Protein AF-M2ZZT0-F1 (afdb_monomer)

InterPro domains:
  IPR005754 Sortase family [PF04203] (26-138)
  IPR023365 Sortase domain superfamily [G3DSA:2.40.260.10] (10-151)
  IPR023365 Sortase domain superfamily [SSF63817] (28-139)
  IPR042001 Sortase F [cd05829] (1-136)

Organism: Streptomyces mobaraensis (strain ATCC 29032 / DSM 40847 / JCM 4168 / NBRC 13819 / NCIMB 11159 / IPCR 16-22) (NCBI:txid1223523)

Secondary structure (DSSP, 8-state):
------EEEE-B-TTSPBPPPPTT-TT-EEEETTSPPTTSSEEEEEE--SB-SSSB-TTTTGGG--TT-EEEEE-TTS-EEEEEEEEEEEEEGGG--HHHHHS-SSTTSEEEEEEEEEEEEETTTTEEEEEEEEEEEEEEEES---PPPP---PPPPPPPPPPPPPP----------

pLDDT: mean 82.28, std 17.85, range [35.78, 97.69]

Structure (mmCIF, N/CA/C/O backbone):
data_AF-M2ZZT0-F1
#
_entry.id   AF-M2ZZT0-F1
#
loop_
_atom_site.group_PDB
_atom_site.id
_atom_site.type_symbol
_atom_site.label_atom_id
_atom_site.label_alt_id
_atom_site.label_comp_id
_atom_site.label_asym_id
_atom_site.label_entity_id
_atom_site.label_seq_id
_atom_site.pdbx_PDB_ins_code
_atom_site.Cartn_x
_atom_site.Cartn_y
_atom_site.Cartn_z
_atom_site.occupancy
_atom_site.B_iso_or_equiv
_atom_site.auth_seq_id
_atom_site.auth_comp_id
_atom_site.auth_asym_id
_atom_site.auth_atom_id
_atom_site.pdbx_PDB_model_num
ATOM 1 N N . MET A 1 1 ? 6.268 11.792 3.681 1.00 57.94 1 MET A N 1
ATOM 2 C CA . MET A 1 1 ? 5.771 11.537 2.314 1.00 57.94 1 MET A CA 1
ATOM 3 C C . MET A 1 1 ? 4.336 12.054 2.244 1.00 57.94 1 MET A C 1
ATOM 5 O O . MET A 1 1 ? 3.570 11.738 3.143 1.00 57.94 1 MET A O 1
ATOM 9 N N . GLY A 1 2 ? 4.012 12.932 1.290 1.00 65.06 2 GLY A N 1
ATOM 10 C CA . GLY A 1 2 ? 2.727 13.653 1.197 1.00 65.06 2 GLY A CA 1
ATOM 11 C C . GLY A 1 2 ? 1.881 13.216 -0.001 1.00 65.06 2 GLY A C 1
ATOM 12 O O . GLY A 1 2 ? 1.385 14.061 -0.741 1.00 65.06 2 GLY A O 1
ATOM 13 N N . LEU A 1 3 ? 1.786 11.905 -0.224 1.00 78.69 3 LEU A N 1
ATOM 14 C CA . LEU A 1 3 ? 1.108 11.292 -1.366 1.00 78.69 3 LEU A CA 1
ATOM 15 C C . LEU A 1 3 ? -0.419 11.349 -1.205 1.00 78.69 3 LEU A C 1
ATOM 17 O O . LEU A 1 3 ? -0.947 11.029 -0.140 1.00 78.69 3 LEU A O 1
ATOM 21 N N . ARG A 1 4 ? -1.132 11.708 -2.277 1.00 86.25 4 ARG A N 1
ATOM 22 C CA . ARG A 1 4 ? -2.588 11.542 -2.399 1.00 86.25 4 ARG A CA 1
ATOM 23 C C . ARG A 1 4 ? -2.902 10.938 -3.755 1.00 86.25 4 ARG A C 1
ATOM 25 O O . ARG A 1 4 ? -2.400 11.424 -4.763 1.00 86.25 4 ARG A O 1
ATOM 32 N N . ALA A 1 5 ? -3.748 9.919 -3.758 1.00 91.00 5 ALA A N 1
ATOM 33 C CA . ALA A 1 5 ? -4.119 9.191 -4.957 1.00 91.00 5 ALA A CA 1
ATOM 34 C C . ALA A 1 5 ? -5.588 8.759 -4.886 1.00 91.00 5 ALA A C 1
ATOM 36 O O . ALA A 1 5 ? -6.050 8.390 -3.800 1.00 91.00 5 ALA A O 1
ATOM 37 N N . PRO A 1 6 ? -6.328 8.793 -6.007 1.00 94.25 6 PRO A N 1
ATOM 38 C CA . PRO A 1 6 ? -7.604 8.102 -6.099 1.00 94.25 6 PRO A CA 1
ATOM 39 C C . PRO A 1 6 ? -7.404 6.586 -5.969 1.00 94.25 6 PRO A C 1
ATOM 41 O O . PRO A 1 6 ? -6.354 6.049 -6.333 1.00 94.25 6 PRO A O 1
ATOM 44 N N . ILE A 1 7 ? -8.434 5.911 -5.453 1.00 95.38 7 ILE A N 1
ATOM 45 C CA . ILE A 1 7 ? -8.472 4.454 -5.299 1.00 95.38 7 ILE A CA 1
ATOM 46 C C . ILE A 1 7 ? -9.567 3.889 -6.205 1.00 95.38 7 ILE A C 1
ATOM 48 O O . ILE A 1 7 ? -10.730 4.284 -6.100 1.00 95.38 7 ILE A O 1
ATOM 52 N N . GLU A 1 8 ? -9.195 2.942 -7.060 1.00 95.69 8 GLU A N 1
ATOM 53 C CA . GLU A 1 8 ? -10.097 2.181 -7.930 1.00 95.69 8 GLU A CA 1
ATOM 54 C C . GLU A 1 8 ? -10.262 0.752 -7.390 1.00 95.69 8 GLU A C 1
ATOM 56 O O . GLU A 1 8 ? -9.338 0.194 -6.812 1.00 95.69 8 GLU A O 1
ATOM 61 N N . GLY A 1 9 ? -11.447 0.151 -7.526 1.00 95.88 9 GLY A N 1
ATOM 62 C CA . GLY A 1 9 ? -11.689 -1.226 -7.077 1.00 95.88 9 GLY A CA 1
ATOM 63 C C . GLY A 1 9 ? -11.453 -2.220 -8.209 1.00 95.88 9 GLY A C 1
ATOM 64 O O . GLY A 1 9 ? -12.205 -2.202 -9.182 1.00 95.88 9 GLY A O 1
ATOM 65 N N . HIS A 1 10 ? -10.447 -3.080 -8.079 1.00 96.44 10 HIS A N 1
ATOM 66 C CA . HIS A 1 10 ? -10.017 -4.037 -9.104 1.00 96.44 10 HIS A CA 1
ATOM 67 C C . HIS A 1 10 ? -10.131 -5.487 -8.611 1.00 96.44 10 HIS A C 1
ATOM 69 O O . HIS A 1 10 ? -10.215 -5.738 -7.405 1.00 96.44 10 HIS A O 1
ATOM 75 N N . GLY A 1 11 ? -10.185 -6.425 -9.560 1.00 93.88 11 GLY A N 1
ATOM 76 C CA . GLY A 1 11 ? -10.145 -7.865 -9.295 1.00 93.88 11 GLY A CA 1
ATOM 77 C C . GLY A 1 11 ? -8.718 -8.417 -9.321 1.00 93.88 11 GLY A C 1
ATOM 78 O O . GLY A 1 11 ? -7.747 -7.660 -9.252 1.00 93.88 11 GLY A O 1
ATOM 79 N N . LEU A 1 12 ? -8.611 -9.740 -9.425 1.00 89.19 12 LEU A N 1
ATOM 80 C CA . LEU A 1 12 ? -7.336 -10.421 -9.632 1.00 89.19 12 LEU A CA 1
ATOM 81 C C . LEU A 1 12 ? -7.077 -10.680 -11.121 1.00 89.19 12 LEU A C 1
ATOM 83 O O . LEU A 1 12 ? -8.009 -10.924 -11.890 1.00 89.19 12 LEU A O 1
ATOM 87 N N . ASP A 1 13 ? -5.804 -10.663 -11.497 1.00 84.25 13 ASP A N 1
ATOM 88 C CA . ASP A 1 13 ? -5.305 -11.165 -12.770 1.00 84.25 13 ASP A CA 1
ATOM 89 C C . ASP A 1 13 ? -5.272 -12.716 -12.786 1.00 84.25 13 ASP A C 1
ATOM 91 O O . ASP A 1 13 ? -5.500 -13.366 -11.757 1.00 84.25 13 ASP A O 1
ATOM 95 N N . PRO A 1 14 ? -4.998 -13.357 -13.939 1.00 81.00 14 PRO A N 1
ATOM 96 C CA . PRO A 1 14 ? -4.923 -14.819 -14.034 1.00 81.00 14 PRO A CA 1
ATOM 97 C C . PRO A 1 14 ? -3.837 -15.476 -13.166 1.00 81.00 14 PRO A C 1
ATOM 99 O O . PRO A 1 14 ? -3.848 -16.695 -13.004 1.00 81.00 14 PRO A O 1
ATOM 102 N N . GLN A 1 15 ? -2.888 -14.699 -12.644 1.00 74.25 15 GLN A N 1
ATOM 103 C CA . GLN A 1 15 ? -1.808 -15.139 -11.765 1.00 74.25 15 GLN A CA 1
ATOM 104 C C . GLN A 1 15 ? -2.161 -14.953 -10.278 1.00 74.25 15 GLN A C 1
ATOM 106 O O . GLN A 1 15 ? -1.353 -15.294 -9.414 1.00 74.25 15 GLN A O 1
ATOM 111 N N . GLY A 1 16 ? -3.362 -14.449 -9.968 1.00 77.38 16 GLY A N 1
ATOM 112 C CA . GLY A 1 16 ? -3.826 -14.194 -8.604 1.00 77.38 16 GLY A CA 1
ATOM 113 C C . GLY A 1 16 ? -3.302 -12.885 -8.004 1.00 77.38 16 GLY A C 1
ATOM 114 O O . GLY A 1 16 ? -3.540 -12.616 -6.826 1.00 77.38 16 GLY A O 1
ATOM 115 N N . GLY A 1 17 ? -2.600 -12.064 -8.791 1.00 83.69 17 GLY A N 1
ATOM 116 C CA . GLY A 1 17 ? -2.184 -10.718 -8.410 1.00 83.69 17 GLY A CA 1
ATOM 117 C C . GLY A 1 17 ? -3.342 -9.731 -8.524 1.00 83.69 17 GLY A C 1
ATOM 118 O O . GLY A 1 17 ? -4.242 -9.921 -9.332 1.00 83.69 17 GLY A O 1
ATOM 119 N N . VAL A 1 18 ? -3.349 -8.659 -7.731 1.00 88.75 18 VAL A N 1
ATOM 120 C CA . VAL A 1 18 ? -4.345 -7.589 -7.923 1.00 88.75 18 VAL A CA 1
ATOM 121 C C . VAL A 1 18 ? -4.038 -6.861 -9.227 1.00 88.75 18 VAL A C 1
ATOM 123 O O . VAL A 1 18 ? -2.915 -6.391 -9.418 1.00 88.75 18 VAL A O 1
ATOM 126 N N . GLU A 1 19 ? -5.036 -6.725 -10.099 1.00 90.75 19 GLU A N 1
ATOM 127 C CA . GLU A 1 19 ? -4.869 -6.019 -11.367 1.00 90.75 19 GLU A CA 1
ATOM 128 C C . GLU A 1 19 ? -4.482 -4.555 -11.105 1.00 90.75 19 GLU A C 1
ATOM 130 O O . GLU A 1 19 ? -5.210 -3.808 -10.446 1.00 90.75 19 GLU A O 1
ATOM 135 N N . ALA A 1 20 ? -3.323 -4.130 -11.610 1.00 90.56 20 ALA A N 1
ATOM 136 C CA . ALA A 1 20 ? -2.837 -2.769 -11.421 1.00 90.56 20 ALA A CA 1
ATOM 137 C C . ALA A 1 20 ? -3.685 -1.737 -12.199 1.00 90.56 20 ALA A C 1
ATOM 139 O O . ALA A 1 20 ? -4.338 -2.078 -13.188 1.00 90.56 20 ALA A O 1
ATOM 1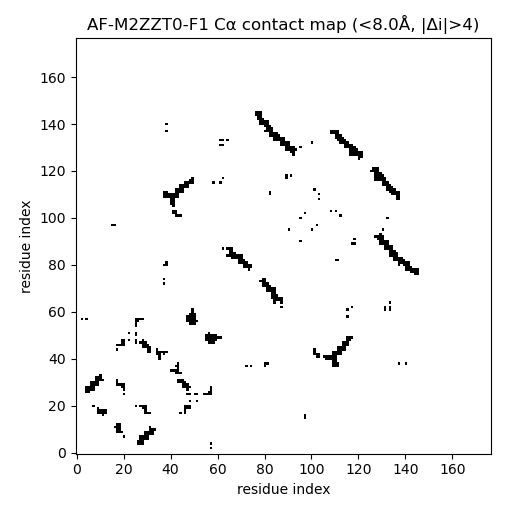40 N N . PRO A 1 21 ? -3.668 -0.450 -11.805 1.00 91.19 21 PRO A N 1
ATOM 141 C CA . PRO A 1 21 ? -4.284 0.618 -12.592 1.00 91.19 21 PRO A CA 1
ATOM 142 C C . PRO A 1 21 ? -3.709 0.696 -14.011 1.00 91.19 21 PRO A C 1
ATOM 144 O O . PRO A 1 21 ? -2.567 0.302 -14.250 1.00 91.19 21 PRO A O 1
ATOM 147 N N . SER A 1 22 ? -4.455 1.287 -14.951 1.00 90.69 22 SER A N 1
ATOM 148 C CA . SER A 1 22 ? -3.909 1.577 -16.287 1.00 90.69 22 SER A CA 1
ATOM 149 C C . SER A 1 22 ? -2.627 2.415 -16.186 1.00 90.69 22 SER A C 1
ATOM 151 O O . SER A 1 22 ? -2.556 3.357 -15.392 1.00 90.69 22 SER A O 1
ATOM 153 N N . TYR A 1 23 ? -1.636 2.121 -17.032 1.00 87.75 23 TYR A N 1
ATOM 154 C CA . TYR A 1 23 ? -0.405 2.911 -17.144 1.00 87.75 23 TYR A CA 1
ATOM 155 C C . TYR A 1 23 ? -0.661 4.375 -17.549 1.00 87.75 23 TYR A C 1
ATOM 157 O O . TYR A 1 23 ? 0.157 5.237 -17.234 1.00 87.75 23 TYR A O 1
ATOM 165 N N . ASP A 1 24 ? -1.814 4.684 -18.156 1.00 89.38 24 ASP A N 1
ATOM 166 C CA . ASP A 1 24 ? -2.243 6.063 -18.451 1.00 89.38 24 ASP A CA 1
ATOM 167 C C . ASP A 1 24 ? -2.675 6.837 -17.190 1.00 89.38 24 ASP A C 1
ATOM 169 O O . ASP A 1 24 ? -2.846 8.057 -17.217 1.00 89.38 24 ASP A O 1
ATOM 173 N N . ARG A 1 25 ? -2.854 6.136 -16.062 1.00 89.00 25 ARG A N 1
ATOM 174 C CA . ARG A 1 25 ? -3.227 6.696 -14.756 1.00 89.00 25 ARG A CA 1
ATOM 175 C C . ARG A 1 25 ? -2.145 6.415 -13.698 1.00 89.00 25 ARG A C 1
ATOM 177 O O . ARG A 1 25 ? -2.445 5.821 -12.662 1.00 89.00 25 ARG A O 1
ATOM 184 N N . PRO A 1 26 ? -0.902 6.904 -13.885 1.00 89.00 26 PRO A N 1
ATOM 185 C CA . PRO A 1 26 ? 0.240 6.575 -13.023 1.00 89.00 26 PRO A CA 1
ATOM 186 C C . PRO A 1 26 ? 0.069 6.984 -11.557 1.00 89.00 26 PRO A C 1
ATOM 188 O O . PRO A 1 26 ? 0.710 6.407 -10.688 1.00 89.00 26 PRO A O 1
ATOM 191 N N . ASN A 1 27 ? -0.798 7.962 -11.276 1.00 91.50 27 ASN A N 1
ATOM 192 C CA . ASN A 1 27 ? -1.052 8.499 -9.936 1.00 91.50 27 ASN A CA 1
ATOM 193 C C . ASN A 1 27 ? -2.253 7.844 -9.227 1.00 91.50 27 ASN A C 1
ATOM 195 O O . ASN A 1 27 ? -2.767 8.412 -8.268 1.00 91.50 27 ASN A O 1
ATOM 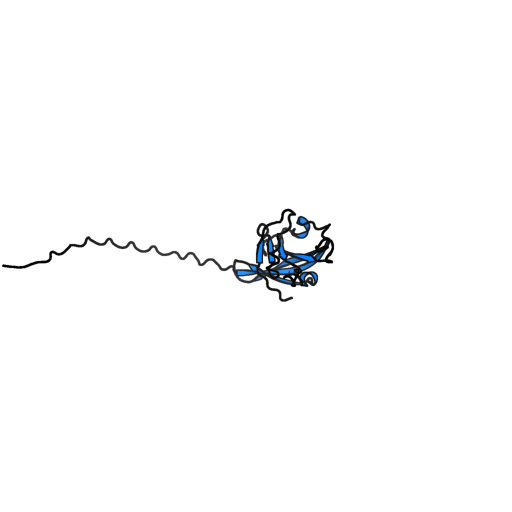199 N N . THR A 1 28 ? -2.729 6.693 -9.709 1.00 94.38 28 THR A N 1
ATOM 200 C CA . THR A 1 28 ? -3.884 5.962 -9.157 1.00 94.38 28 THR A CA 1
ATOM 201 C C . THR A 1 28 ? -3.424 4.696 -8.449 1.00 94.38 28 THR A C 1
ATOM 203 O O . THR A 1 28 ? -2.405 4.121 -8.821 1.00 94.38 28 THR A O 1
ATOM 206 N N . VAL A 1 29 ? -4.183 4.257 -7.445 1.00 96.12 29 VAL A N 1
ATOM 207 C CA . VAL A 1 29 ? -3.985 2.979 -6.746 1.00 96.12 29 VAL A CA 1
ATOM 208 C C . VAL A 1 29 ? -5.196 2.083 -6.993 1.00 96.12 29 VAL A C 1
ATOM 210 O O . VAL A 1 29 ? -6.331 2.556 -6.964 1.00 96.12 29 VAL A O 1
ATOM 213 N N . ALA A 1 30 ? -4.975 0.790 -7.196 1.00 96.62 30 ALA A N 1
ATOM 214 C CA . ALA A 1 30 ? -6.037 -0.206 -7.248 1.00 96.62 30 ALA A CA 1
ATOM 215 C C . ALA A 1 30 ? -6.144 -0.929 -5.901 1.00 96.62 30 ALA A C 1
ATOM 217 O O . ALA A 1 30 ? -5.143 -1.365 -5.344 1.00 96.62 30 ALA A O 1
ATOM 218 N N . TRP A 1 31 ? -7.351 -1.058 -5.364 1.00 97.12 31 TRP A N 1
ATOM 219 C CA . TRP A 1 31 ? -7.670 -1.879 -4.198 1.00 97.12 31 TRP A CA 1
ATOM 220 C C . TRP A 1 31 ? -8.310 -3.189 -4.653 1.00 97.12 31 TRP A C 1
ATOM 222 O O . TRP A 1 31 ? -9.202 -3.174 -5.506 1.00 97.12 31 TRP A O 1
ATOM 232 N N . TYR A 1 32 ? -7.903 -4.307 -4.051 1.00 95.81 32 TYR A N 1
ATOM 233 C CA . TYR A 1 32 ? -8.560 -5.593 -4.269 1.00 95.81 32 TYR A CA 1
ATOM 234 C C . TYR A 1 32 ? -9.968 -5.604 -3.664 1.00 95.81 32 TYR A C 1
ATOM 236 O O . TYR A 1 32 ? -10.149 -5.787 -2.458 1.00 95.81 32 TYR A O 1
ATOM 244 N N . LYS A 1 33 ? -10.971 -5.399 -4.517 1.00 94.31 33 LYS A N 1
ATOM 245 C CA . LYS A 1 33 ? -12.350 -5.110 -4.097 1.00 94.31 33 LYS A CA 1
ATOM 246 C C . LYS A 1 33 ? -13.095 -6.305 -3.495 1.00 94.31 33 LYS A C 1
ATOM 248 O O . LYS A 1 33 ? -14.072 -6.094 -2.783 1.00 94.31 33 LYS A O 1
ATOM 253 N N . ASP A 1 34 ? -12.657 -7.525 -3.803 1.00 93.25 34 ASP A N 1
ATOM 254 C CA . ASP A 1 34 ? -13.286 -8.763 -3.325 1.00 93.25 34 ASP A CA 1
ATOM 255 C C . ASP A 1 34 ? -12.677 -9.236 -1.985 1.00 93.25 34 ASP A C 1
ATOM 257 O O . ASP A 1 34 ? -13.121 -10.226 -1.403 1.00 93.25 34 ASP A O 1
ATOM 261 N N . GLY A 1 35 ? -11.670 -8.514 -1.474 1.00 92.38 35 GLY A N 1
ATOM 262 C CA . GLY A 1 35 ? -11.062 -8.722 -0.161 1.00 92.38 35 GLY A CA 1
ATOM 263 C C . GLY A 1 35 ? -11.576 -7.761 0.925 1.00 92.38 35 GLY A C 1
ATOM 264 O O . GLY A 1 35 ? -12.555 -7.034 0.733 1.00 92.38 35 GLY A O 1
ATOM 265 N N . PRO A 1 36 ? -10.908 -7.725 2.095 1.00 94.75 36 PRO A N 1
ATOM 266 C CA . PRO A 1 36 ? -11.237 -6.795 3.169 1.00 94.75 36 PRO A CA 1
ATOM 267 C C . PRO A 1 36 ? -11.179 -5.331 2.717 1.00 94.75 36 PRO A C 1
ATOM 269 O O . PRO A 1 36 ? -10.219 -4.882 2.082 1.00 94.75 36 PRO A O 1
ATOM 272 N N . ALA A 1 37 ? -12.194 -4.559 3.106 1.00 95.38 37 ALA A N 1
ATOM 273 C CA . ALA A 1 37 ? -12.155 -3.109 2.974 1.00 95.38 37 ALA A CA 1
ATOM 274 C C . ALA A 1 37 ? -11.075 -2.523 3.904 1.00 95.38 37 ALA A C 1
ATOM 276 O O . ALA A 1 37 ? -10.915 -3.015 5.024 1.00 95.38 37 ALA A O 1
ATOM 277 N N . PRO A 1 38 ? -10.367 -1.446 3.513 1.00 96.12 38 PRO A N 1
ATOM 278 C CA . PRO A 1 38 ? -9.394 -0.797 4.388 1.00 96.12 38 PRO A CA 1
ATOM 279 C C . PRO A 1 38 ? -10.007 -0.434 5.749 1.00 96.12 38 PRO A C 1
ATOM 281 O O . PRO A 1 38 ? -10.949 0.349 5.829 1.00 96.12 38 PRO A O 1
ATOM 284 N N . GLY A 1 39 ? -9.481 -1.024 6.823 1.00 95.19 39 GLY A N 1
ATOM 285 C CA . GLY A 1 39 ? -9.926 -0.805 8.203 1.00 95.19 39 GLY A CA 1
ATOM 286 C C . GLY A 1 39 ? -10.879 -1.880 8.731 1.00 95.19 39 GLY A C 1
ATOM 287 O O . GLY A 1 39 ? -11.160 -1.894 9.927 1.00 95.19 39 GLY A O 1
ATOM 288 N N . ALA A 1 40 ? -11.348 -2.793 7.879 1.00 94.94 40 ALA A N 1
ATOM 289 C CA . ALA A 1 40 ? -11.971 -4.038 8.313 1.00 94.94 40 ALA A CA 1
ATOM 290 C C . ALA A 1 40 ? -10.900 -5.054 8.746 1.00 94.94 40 ALA A C 1
ATOM 292 O O . ALA A 1 40 ? -9.743 -4.959 8.339 1.00 94.94 40 ALA A O 1
ATOM 293 N N . VAL A 1 41 ? -11.291 -6.026 9.575 1.00 95.75 41 VAL A N 1
ATOM 294 C CA . VAL A 1 41 ? -10.417 -7.140 9.977 1.00 95.75 41 VAL A CA 1
ATOM 295 C C . VAL A 1 41 ? -9.971 -7.933 8.742 1.00 95.75 41 VAL A C 1
ATOM 297 O O . VAL A 1 41 ? -10.777 -8.198 7.850 1.00 95.75 41 VAL A O 1
ATOM 300 N N . GLY A 1 42 ? -8.693 -8.314 8.711 1.00 95.50 42 GLY A N 1
ATOM 301 C CA . GLY A 1 42 ? -8.017 -8.897 7.556 1.00 95.50 42 GLY A CA 1
ATOM 302 C C . GLY A 1 42 ? -7.080 -7.898 6.870 1.00 95.50 42 GLY A C 1
ATOM 303 O O . GLY A 1 42 ? -6.914 -6.766 7.321 1.00 95.50 42 GLY A O 1
ATOM 304 N N . ALA A 1 43 ? -6.447 -8.327 5.780 1.00 95.44 43 ALA A N 1
ATOM 305 C CA . ALA A 1 43 ? -5.523 -7.500 5.011 1.00 95.44 43 ALA A CA 1
ATOM 306 C C . ALA A 1 43 ? -6.211 -6.889 3.783 1.00 95.44 43 ALA A C 1
ATOM 308 O O . ALA A 1 43 ? -6.607 -7.600 2.862 1.00 95.44 43 ALA A O 1
ATOM 309 N N . ALA A 1 44 ? -6.326 -5.562 3.758 1.00 96.69 44 ALA A N 1
ATOM 310 C CA . ALA A 1 44 ? -6.680 -4.830 2.548 1.00 96.69 44 ALA A CA 1
ATOM 311 C C . ALA A 1 44 ? -5.432 -4.651 1.672 1.00 96.69 44 ALA A C 1
ATOM 313 O O . ALA A 1 44 ? -4.381 -4.243 2.170 1.00 96.69 44 ALA A O 1
ATOM 314 N N . VAL A 1 45 ? -5.541 -4.921 0.370 1.00 96.50 45 VAL A N 1
ATOM 315 C CA . VAL A 1 45 ? -4.405 -4.864 -0.565 1.00 96.50 45 VAL A CA 1
ATOM 316 C C . VAL A 1 45 ? -4.599 -3.732 -1.558 1.00 96.50 45 VAL A C 1
ATOM 318 O O . VAL A 1 45 ? -5.610 -3.688 -2.258 1.00 96.50 45 VAL A O 1
ATOM 321 N N . LEU A 1 46 ? -3.628 -2.824 -1.604 1.00 96.56 46 LEU A N 1
ATOM 322 C CA . LEU A 1 46 ? -3.561 -1.688 -2.513 1.00 96.56 46 LEU A CA 1
ATOM 323 C C . LEU A 1 46 ? -2.308 -1.816 -3.385 1.00 96.56 46 LEU A C 1
ATOM 325 O O . LEU A 1 46 ? -1.199 -1.935 -2.863 1.00 96.56 46 LEU A O 1
ATOM 329 N N . VAL A 1 47 ? -2.472 -1.753 -4.703 1.00 95.44 47 VAL A N 1
ATOM 330 C CA . VAL A 1 47 ? -1.390 -1.879 -5.684 1.00 95.44 47 VAL A CA 1
ATOM 331 C C . VAL A 1 47 ? -1.267 -0.630 -6.546 1.00 95.44 47 VAL A C 1
ATOM 333 O O . VAL A 1 47 ? -2.259 0.013 -6.893 1.00 95.44 47 VAL A O 1
ATOM 336 N N . GLY A 1 48 ? -0.040 -0.271 -6.896 1.00 94.19 48 GLY A N 1
ATOM 337 C CA . GLY A 1 48 ? 0.244 0.903 -7.711 1.00 94.19 48 GLY A CA 1
ATOM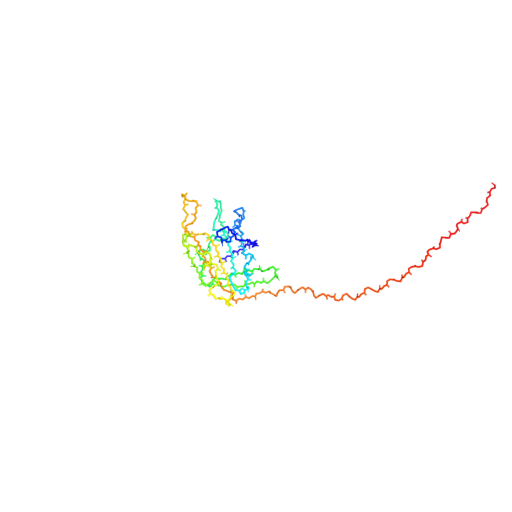 338 C C . GLY A 1 48 ? 1.586 0.780 -8.413 1.00 94.19 48 GLY A C 1
ATOM 339 O O . GLY A 1 48 ? 2.428 -0.031 -8.032 1.00 94.19 48 GLY A O 1
ATOM 340 N N . HIS A 1 49 ? 1.776 1.591 -9.449 1.00 93.44 49 HIS A N 1
ATOM 341 C CA . HIS A 1 49 ? 3.014 1.595 -10.222 1.00 93.44 49 HIS A CA 1
ATOM 342 C C . HIS A 1 49 ? 4.146 2.291 -9.465 1.00 93.44 49 HIS A C 1
ATOM 344 O O . HIS A 1 49 ? 3.936 3.341 -8.847 1.00 93.44 49 HIS A O 1
ATOM 350 N N . VAL A 1 50 ? 5.360 1.749 -9.586 1.00 91.00 50 VAL A N 1
ATOM 351 C CA . VAL A 1 50 ? 6.592 2.453 -9.204 1.00 91.00 50 VAL A CA 1
ATOM 352 C C . VAL A 1 50 ? 6.876 3.556 -10.214 1.00 91.00 50 VAL A C 1
ATOM 354 O O . VAL A 1 50 ? 7.080 4.707 -9.843 1.00 91.00 50 VAL A O 1
ATOM 357 N N . ASP A 1 51 ? 6.787 3.241 -11.500 1.00 87.94 51 ASP A N 1
ATOM 358 C CA . ASP A 1 51 ? 6.918 4.167 -12.610 1.00 87.94 51 ASP A CA 1
ATOM 359 C C . ASP A 1 51 ? 6.192 3.656 -13.857 1.00 87.94 51 ASP A C 1
ATOM 361 O O . ASP A 1 51 ? 5.580 2.587 -13.891 1.00 87.94 51 ASP A O 1
ATOM 365 N N . THR A 1 52 ? 6.213 4.495 -14.878 1.00 85.25 52 THR A N 1
ATOM 366 C CA . THR A 1 52 ? 5.791 4.192 -16.235 1.00 85.25 52 THR A CA 1
ATOM 367 C C . THR A 1 52 ? 6.947 4.507 -17.171 1.00 85.25 52 THR A C 1
ATOM 369 O O . THR A 1 52 ? 7.951 5.099 -16.774 1.00 85.25 52 THR A O 1
ATOM 372 N N . LYS A 1 53 ? 6.776 4.214 -18.462 1.00 82.81 53 LYS A N 1
ATOM 373 C CA . LYS A 1 53 ? 7.764 4.56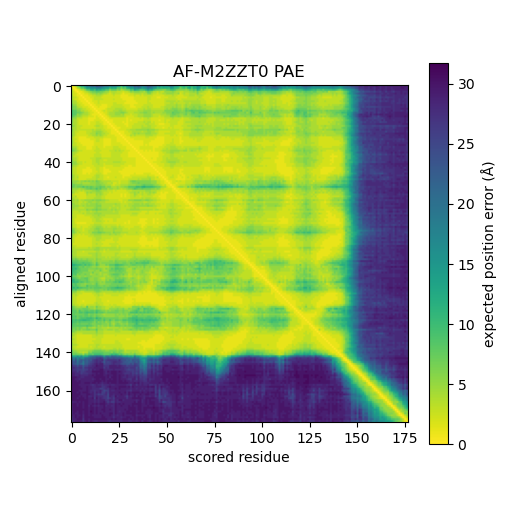3 -19.493 1.00 82.81 53 LYS A CA 1
ATOM 374 C C . LYS A 1 53 ? 8.148 6.049 -19.507 1.00 82.81 53 LYS A C 1
ATOM 376 O O . LYS A 1 53 ? 9.217 6.385 -20.005 1.00 82.81 53 LYS A O 1
ATOM 381 N N . THR A 1 54 ? 7.277 6.935 -19.021 1.00 83.12 54 THR A N 1
ATOM 382 C CA . THR A 1 54 ? 7.431 8.390 -19.169 1.00 83.12 54 THR A CA 1
ATOM 383 C C . THR A 1 54 ? 7.345 9.171 -17.861 1.00 83.12 54 THR A C 1
ATOM 385 O O . THR A 1 54 ? 7.611 10.371 -17.859 1.00 83.12 54 THR A O 1
ATOM 388 N N . SER A 1 55 ? 6.943 8.548 -16.753 1.00 87.44 55 SER A N 1
ATOM 389 C CA . SER A 1 55 ? 6.696 9.259 -15.495 1.00 87.44 55 SER A CA 1
ATOM 390 C C . SER A 1 55 ? 6.856 8.366 -14.274 1.00 87.44 55 SER A C 1
ATOM 392 O O . SER A 1 55 ? 6.718 7.151 -14.345 1.00 87.44 55 SER A O 1
ATOM 394 N N . ARG A 1 56 ? 7.092 8.994 -13.121 1.00 90.56 56 ARG A N 1
ATOM 395 C CA . ARG A 1 56 ? 7.009 8.318 -11.824 1.00 90.56 56 ARG A CA 1
ATOM 396 C C . ARG A 1 56 ? 5.567 7.899 -11.542 1.00 90.56 56 ARG A C 1
ATOM 398 O O . ARG A 1 56 ? 4.636 8.631 -11.877 1.00 90.56 56 ARG A O 1
ATOM 405 N N . GLY A 1 57 ? 5.409 6.744 -10.914 1.00 90.44 57 GLY A N 1
ATOM 406 C CA . GLY A 1 57 ? 4.129 6.217 -10.476 1.00 90.44 57 GLY A CA 1
ATOM 407 C C . GLY A 1 57 ? 3.821 6.614 -9.038 1.00 90.44 57 GLY A C 1
ATOM 408 O O . GLY A 1 57 ? 4.657 7.159 -8.311 1.00 90.44 57 GLY A O 1
ATOM 409 N N . VAL A 1 58 ? 2.596 6.316 -8.621 1.00 91.94 58 VAL A N 1
ATOM 410 C CA . VAL A 1 58 ? 2.054 6.642 -7.300 1.00 91.94 58 VAL A CA 1
ATOM 411 C C . VAL A 1 58 ? 2.897 6.082 -6.150 1.00 91.94 58 VAL A C 1
ATOM 413 O O . VAL A 1 58 ? 2.983 6.696 -5.089 1.00 91.94 58 VAL A O 1
ATOM 416 N N . PHE A 1 59 ? 3.558 4.943 -6.365 1.00 93.62 59 PHE A N 1
ATOM 417 C CA . PHE A 1 59 ? 4.380 4.252 -5.376 1.00 93.62 59 PHE A CA 1
ATOM 418 C C . PHE A 1 59 ? 5.879 4.330 -5.679 1.00 93.62 59 PHE A C 1
ATOM 420 O O . PHE A 1 59 ? 6.653 3.561 -5.113 1.00 93.62 59 PHE A O 1
ATOM 427 N N . TYR A 1 60 ? 6.313 5.306 -6.485 1.00 89.00 60 TYR A N 1
ATOM 428 C CA . TYR A 1 60 ? 7.729 5.518 -6.810 1.00 89.00 60 TYR A CA 1
ATOM 429 C C . TYR A 1 60 ? 8.644 5.536 -5.576 1.00 89.00 60 TYR A C 1
ATOM 431 O O . TYR A 1 60 ? 9.720 4.946 -5.577 1.00 89.00 60 TYR A O 1
ATOM 439 N N . GLU A 1 61 ? 8.214 6.192 -4.496 1.00 88.56 61 GLU A N 1
ATOM 440 C CA . GLU A 1 61 ? 9.010 6.304 -3.269 1.00 88.56 61 GLU A CA 1
ATOM 441 C C . GLU A 1 61 ? 8.671 5.231 -2.221 1.00 88.56 61 GLU A C 1
ATOM 443 O O . GLU A 1 61 ? 9.231 5.257 -1.125 1.00 88.56 61 GLU A O 1
ATOM 448 N N . LEU A 1 62 ? 7.776 4.281 -2.514 1.00 89.75 62 LEU A N 1
ATOM 449 C CA . LEU A 1 62 ? 7.236 3.359 -1.509 1.00 89.75 62 LEU A CA 1
ATOM 450 C C . LEU A 1 62 ? 8.323 2.487 -0.856 1.00 89.75 62 LEU A C 1
ATOM 452 O O . LEU A 1 62 ? 8.247 2.213 0.339 1.00 89.75 62 LEU A O 1
ATOM 456 N N . SER A 1 63 ? 9.380 2.137 -1.593 1.00 86.25 63 SER A N 1
ATOM 457 C CA . SER A 1 63 ? 10.560 1.419 -1.075 1.00 86.25 63 SER A CA 1
ATOM 458 C C . SER A 1 63 ? 11.341 2.185 -0.003 1.00 86.25 63 SER A C 1
ATOM 460 O O . SER A 1 63 ? 12.084 1.587 0.770 1.00 86.25 63 SER A O 1
ATOM 462 N N . THR A 1 64 ? 11.166 3.504 0.071 1.00 89.25 64 THR A N 1
ATOM 463 C CA . THR A 1 64 ? 11.804 4.366 1.075 1.00 89.25 64 THR A CA 1
ATOM 464 C C . THR A 1 64 ? 10.947 4.546 2.330 1.00 89.25 64 THR A C 1
ATOM 466 O O . THR A 1 64 ? 11.363 5.240 3.265 1.00 89.25 64 THR A O 1
ATOM 469 N N . ALA A 1 65 ? 9.749 3.942 2.364 1.00 92.12 65 ALA A N 1
ATOM 470 C CA . ALA A 1 65 ? 8.900 3.936 3.544 1.00 92.12 65 ALA A CA 1
ATOM 471 C C . ALA A 1 65 ? 9.650 3.339 4.741 1.00 92.12 65 ALA A C 1
ATOM 473 O O . ALA A 1 65 ? 10.496 2.456 4.612 1.00 92.12 65 ALA A O 1
ATOM 474 N N . LYS A 1 66 ? 9.340 3.848 5.932 1.00 93.56 66 LYS A N 1
ATOM 475 C CA . LYS A 1 66 ? 9.947 3.397 7.184 1.00 93.56 66 LYS A CA 1
ATOM 476 C C . LYS A 1 66 ? 8.855 3.009 8.173 1.00 93.56 66 LYS A C 1
ATOM 478 O O . LYS A 1 66 ? 7.796 3.649 8.160 1.00 93.56 66 LYS A O 1
ATOM 483 N N . PRO A 1 67 ? 9.113 2.031 9.057 1.00 95.75 67 PRO A N 1
ATOM 484 C CA . PRO A 1 67 ? 8.240 1.765 10.189 1.00 95.75 67 PRO A CA 1
ATOM 485 C C . PRO A 1 67 ? 7.909 3.053 10.956 1.00 95.75 67 PRO A C 1
ATOM 487 O O . PRO A 1 67 ? 8.765 3.920 11.140 1.00 95.75 67 PRO A O 1
ATOM 490 N N . GLY A 1 68 ? 6.647 3.199 11.355 1.00 96.44 68 GLY A N 1
ATOM 491 C CA . GLY A 1 68 ? 6.110 4.409 11.982 1.00 96.44 68 GLY A CA 1
ATOM 492 C C . GLY A 1 68 ? 5.488 5.423 11.013 1.00 96.44 68 GLY A C 1
ATOM 493 O O . GLY A 1 68 ? 4.770 6.318 11.465 1.00 96.44 68 GLY A O 1
ATOM 494 N N . LEU A 1 69 ? 5.695 5.291 9.694 1.00 95.31 69 LEU A N 1
ATOM 495 C CA . LEU A 1 69 ? 5.015 6.131 8.701 1.00 95.31 69 LEU A CA 1
ATOM 496 C C . LEU A 1 69 ? 3.492 5.935 8.785 1.00 95.31 69 LEU A C 1
ATOM 498 O O . LEU A 1 69 ? 3.007 4.808 8.874 1.00 95.31 69 LEU A O 1
ATOM 502 N N . LYS A 1 70 ? 2.737 7.036 8.727 1.00 95.56 70 LYS A N 1
ATOM 503 C CA . LYS A 1 70 ? 1.270 7.017 8.730 1.00 95.56 70 LYS A CA 1
ATOM 504 C C . LYS A 1 70 ? 0.707 6.940 7.315 1.00 95.56 70 LYS A C 1
ATOM 506 O O . LYS A 1 70 ? 1.177 7.647 6.424 1.00 95.56 70 LYS A O 1
ATOM 511 N N . VAL A 1 71 ? -0.328 6.123 7.141 1.00 96.25 71 VAL A N 1
ATOM 512 C CA . VAL A 1 71 ? -1.084 5.984 5.892 1.00 96.25 71 VAL A CA 1
ATOM 513 C C . VAL A 1 71 ? -2.562 6.157 6.206 1.00 96.25 71 VAL A C 1
ATOM 515 O O . VAL A 1 71 ? -3.114 5.414 7.009 1.00 96.25 71 VAL A O 1
ATOM 518 N N . ASN A 1 72 ? -3.207 7.124 5.559 1.00 96.44 72 ASN A N 1
ATOM 519 C CA . ASN A 1 72 ? -4.621 7.416 5.768 1.00 96.44 72 ASN A CA 1
ATOM 520 C C . ASN A 1 72 ? -5.412 7.011 4.528 1.00 96.44 72 ASN A C 1
ATOM 522 O O . ASN A 1 72 ? -5.106 7.467 3.426 1.00 96.44 72 ASN A O 1
ATOM 526 N N . VAL A 1 73 ? -6.440 6.186 4.715 1.00 96.56 73 VAL A N 1
ATOM 527 C CA . VAL A 1 73 ? -7.326 5.739 3.636 1.00 96.56 73 VAL A CA 1
ATOM 528 C C . VAL A 1 73 ? -8.722 6.293 3.877 1.00 96.56 73 VAL A C 1
ATOM 530 O O . VAL A 1 73 ? -9.398 5.904 4.829 1.00 96.56 73 VAL A O 1
ATOM 533 N N . VAL A 1 74 ? -9.148 7.209 3.007 1.00 94.75 74 VAL A N 1
ATOM 534 C CA . VAL A 1 74 ? -10.508 7.760 3.028 1.00 94.75 74 VAL A CA 1
ATOM 535 C C . VAL A 1 74 ? -11.458 6.734 2.423 1.00 94.75 74 VAL A C 1
ATOM 537 O O . VAL A 1 74 ? -11.277 6.293 1.287 1.00 94.75 74 VAL A O 1
ATOM 540 N N . ARG A 1 75 ? -12.468 6.338 3.192 1.00 92.94 75 ARG A N 1
ATOM 541 C CA . ARG A 1 75 ? -13.479 5.360 2.798 1.00 92.94 75 ARG A CA 1
ATOM 542 C C . ARG A 1 75 ? -14.679 6.050 2.159 1.00 92.94 75 ARG A C 1
ATOM 544 O O . ARG A 1 75 ? -14.940 7.231 2.377 1.00 92.94 75 ARG A O 1
ATOM 551 N N . LYS A 1 76 ? -15.455 5.279 1.392 1.00 89.25 76 LYS A N 1
ATOM 552 C CA . LYS A 1 76 ? -16.685 5.768 0.745 1.00 89.25 76 LYS A CA 1
ATOM 553 C C . LYS A 1 76 ? -17.741 6.265 1.740 1.00 89.25 76 LYS A C 1
ATOM 555 O O . LYS A 1 76 ? -18.568 7.084 1.365 1.00 89.25 76 LYS A O 1
ATOM 560 N N . ASP A 1 77 ? -17.711 5.788 2.983 1.00 87.00 77 ASP A N 1
ATOM 561 C CA . ASP A 1 77 ? -18.616 6.211 4.062 1.00 87.00 77 ASP A CA 1
ATOM 562 C C . ASP A 1 77 ? -18.238 7.569 4.698 1.00 87.00 77 ASP A C 1
ATOM 564 O O . ASP A 1 77 ? -18.908 8.025 5.626 1.00 87.00 77 ASP A O 1
ATOM 568 N N . GLY A 1 78 ? -17.171 8.215 4.207 1.00 90.00 78 GLY A N 1
ATOM 569 C CA . GLY A 1 78 ? -16.673 9.506 4.686 1.00 90.00 78 GLY A CA 1
ATOM 570 C C . GLY A 1 78 ? -15.705 9.416 5.868 1.00 90.00 78 GLY A C 1
ATOM 571 O O . GLY A 1 78 ? -15.100 10.421 6.241 1.00 90.00 78 GLY A O 1
ATOM 572 N N . SER A 1 79 ? -15.511 8.230 6.439 1.00 93.44 79 SER A N 1
ATOM 573 C CA . SER A 1 79 ? -14.530 8.019 7.501 1.00 93.44 79 SER A CA 1
ATOM 574 C C . SER A 1 79 ? -13.135 7.717 6.934 1.00 93.44 79 SER A C 1
ATOM 576 O O . SER A 1 79 ? -12.961 7.357 5.770 1.00 93.44 79 SER A O 1
ATOM 578 N N . THR A 1 80 ? -12.112 7.857 7.767 1.00 96.00 80 THR A N 1
ATOM 579 C CA . THR A 1 80 ? -10.704 7.644 7.428 1.00 96.00 80 THR A CA 1
ATOM 580 C C . THR A 1 80 ? -10.130 6.546 8.307 1.00 96.00 80 THR A C 1
ATOM 582 O O . THR A 1 80 ? -10.156 6.660 9.530 1.00 96.00 80 THR A O 1
ATOM 585 N N . ALA A 1 81 ? -9.592 5.498 7.690 1.00 97.12 81 ALA A N 1
ATOM 586 C CA . ALA A 1 81 ? -8.817 4.471 8.376 1.00 97.12 81 ALA A CA 1
ATOM 587 C C . ALA A 1 81 ? -7.344 4.903 8.450 1.00 97.12 81 ALA A C 1
ATOM 589 O O . ALA A 1 81 ? -6.736 5.216 7.423 1.00 97.12 81 ALA A O 1
ATOM 590 N N . GLU A 1 82 ? -6.779 4.935 9.658 1.00 97.69 82 GLU A N 1
ATOM 591 C CA . GLU A 1 82 ? -5.417 5.416 9.911 1.00 97.69 82 GLU A CA 1
ATOM 592 C C . GLU A 1 82 ? -4.493 4.245 10.236 1.00 97.69 82 GLU A C 1
ATOM 594 O O . GLU A 1 82 ? -4.605 3.613 11.290 1.00 97.69 82 GLU A O 1
ATOM 599 N N . PHE A 1 83 ? -3.546 3.970 9.350 1.00 97.62 83 PHE A N 1
ATOM 600 C CA . PHE A 1 83 ? -2.597 2.873 9.473 1.00 97.62 83 PHE A CA 1
ATOM 601 C C . PHE A 1 83 ? -1.202 3.370 9.835 1.00 97.62 83 PHE A C 1
ATOM 603 O O . PHE A 1 83 ? -0.804 4.485 9.490 1.00 97.62 83 PHE A O 1
ATOM 610 N N . THR A 1 84 ? -0.435 2.509 10.497 1.00 97.31 84 THR A N 1
ATOM 611 C CA . THR A 1 84 ? 0.993 2.715 10.752 1.00 97.31 84 THR A CA 1
ATOM 612 C C . THR A 1 84 ? 1.789 1.608 10.092 1.00 97.31 84 THR A C 1
ATOM 614 O O . THR A 1 84 ? 1.496 0.433 10.308 1.00 97.31 84 THR A O 1
ATOM 617 N N . VAL A 1 85 ? 2.787 1.985 9.293 1.00 97.19 85 VAL A N 1
ATOM 618 C CA . VAL A 1 85 ? 3.730 1.041 8.690 1.00 97.19 85 VAL A CA 1
ATOM 619 C C . VAL A 1 85 ? 4.488 0.324 9.798 1.00 97.19 85 VAL A C 1
ATOM 621 O O . VAL A 1 85 ? 5.060 0.963 10.680 1.00 97.19 85 VAL A O 1
ATOM 624 N N . GLU A 1 86 ? 4.497 -0.999 9.740 1.00 95.75 86 GLU A N 1
ATOM 625 C CA . GLU A 1 86 ? 5.282 -1.855 10.632 1.00 95.75 86 GLU A CA 1
ATOM 626 C C . GLU A 1 86 ? 6.518 -2.419 9.934 1.00 95.75 86 GLU A C 1
ATOM 628 O O . GLU A 1 86 ? 7.534 -2.625 10.590 1.00 95.75 86 GLU A O 1
ATOM 633 N N . ASP A 1 87 ? 6.447 -2.655 8.622 1.00 94.19 87 ASP A N 1
ATOM 634 C CA . ASP A 1 87 ? 7.453 -3.432 7.904 1.00 94.19 87 ASP A CA 1
ATOM 635 C C . ASP A 1 87 ? 7.449 -3.121 6.399 1.00 94.19 87 ASP A C 1
ATOM 637 O O . ASP A 1 87 ? 6.413 -2.772 5.823 1.00 94.19 87 ASP A O 1
ATOM 641 N N . VAL A 1 88 ? 8.618 -3.256 5.772 1.00 94.25 88 VAL A N 1
ATOM 642 C CA . VAL A 1 88 ? 8.828 -3.086 4.329 1.00 94.25 88 VAL A CA 1
ATOM 643 C C . VAL A 1 88 ? 9.665 -4.256 3.835 1.00 94.25 88 VAL A C 1
ATOM 645 O O . VAL A 1 88 ? 10.852 -4.353 4.140 1.00 94.25 88 VAL A O 1
ATOM 648 N N . ALA A 1 89 ? 9.047 -5.127 3.045 1.00 91.69 89 ALA A N 1
ATOM 649 C CA . ALA A 1 89 ? 9.697 -6.288 2.462 1.00 91.69 89 ALA A CA 1
ATOM 650 C C . ALA A 1 89 ? 9.968 -6.063 0.971 1.00 91.69 89 ALA A C 1
ATOM 652 O O . ALA A 1 89 ? 9.107 -5.571 0.242 1.00 91.69 89 ALA A O 1
ATOM 653 N N . VAL A 1 90 ? 11.150 -6.468 0.507 1.00 91.56 90 VAL A N 1
ATOM 654 C CA . VAL A 1 90 ? 11.475 -6.571 -0.921 1.00 91.56 90 VAL A CA 1
ATOM 655 C C . VAL A 1 90 ? 11.505 -8.051 -1.273 1.00 91.56 90 VAL A C 1
ATOM 657 O O . VAL A 1 90 ? 12.344 -8.796 -0.770 1.00 91.56 90 VAL A O 1
ATOM 660 N N . VAL A 1 91 ? 10.562 -8.484 -2.102 1.00 88.94 91 VAL A N 1
ATOM 661 C CA . VAL A 1 91 ? 10.348 -9.887 -2.457 1.00 88.94 91 VAL A CA 1
ATOM 662 C C . VAL A 1 91 ? 10.759 -10.087 -3.914 1.00 88.94 91 VAL A C 1
ATOM 664 O O . VAL A 1 91 ? 10.135 -9.484 -4.788 1.00 88.94 91 VAL A O 1
ATOM 667 N N . PRO A 1 92 ? 11.784 -10.908 -4.209 1.00 89.06 92 PRO A N 1
ATOM 668 C CA . PRO A 1 92 ? 12.139 -11.248 -5.583 1.00 89.06 92 PRO A CA 1
ATOM 669 C C . PRO A 1 92 ? 10.931 -11.799 -6.338 1.00 89.06 92 PRO A C 1
ATOM 671 O O . PRO A 1 92 ? 10.159 -12.582 -5.783 1.00 89.06 92 PRO A O 1
ATOM 674 N N . ARG A 1 93 ? 10.774 -11.406 -7.602 1.00 81.75 93 ARG A N 1
ATOM 675 C CA . ARG A 1 93 ? 9.597 -11.748 -8.411 1.00 81.75 93 ARG A CA 1
ATOM 676 C C . ARG A 1 93 ? 9.424 -13.258 -8.571 1.00 81.75 93 ARG A C 1
ATOM 678 O O . ARG A 1 93 ? 8.314 -13.753 -8.422 1.00 81.75 93 ARG A O 1
ATOM 685 N N . ASP A 1 94 ? 10.525 -13.984 -8.744 1.00 83.81 94 ASP A N 1
ATOM 686 C CA . ASP A 1 94 ? 10.526 -15.449 -8.863 1.00 83.81 94 ASP A CA 1
ATOM 687 C C . ASP A 1 94 ? 10.100 -16.164 -7.566 1.00 83.81 94 ASP A C 1
ATOM 689 O O . ASP A 1 94 ? 9.744 -17.340 -7.585 1.00 83.81 94 ASP A O 1
ATOM 693 N N . HIS A 1 95 ? 10.124 -15.462 -6.429 1.00 80.56 95 HIS A N 1
ATOM 694 C CA . HIS A 1 95 ? 9.699 -15.961 -5.119 1.00 80.56 95 HIS A CA 1
ATOM 695 C C . HIS A 1 95 ? 8.418 -15.275 -4.620 1.00 80.56 95 HIS A C 1
ATOM 697 O O . HIS A 1 95 ? 8.071 -15.400 -3.442 1.00 80.56 95 HIS A O 1
ATOM 703 N N . PHE A 1 96 ? 7.731 -14.516 -5.479 1.00 79.69 96 PHE A N 1
ATOM 704 C CA . PHE A 1 96 ? 6.522 -13.812 -5.087 1.00 79.69 96 PHE A CA 1
ATOM 705 C C . PHE A 1 96 ? 5.356 -14.792 -4.953 1.00 79.69 96 PHE A C 1
ATOM 707 O O . PHE A 1 96 ? 4.853 -15.337 -5.930 1.00 79.69 96 PHE A O 1
ATOM 714 N N . ASP A 1 97 ? 4.923 -14.990 -3.714 1.00 82.19 97 ASP A N 1
ATOM 715 C CA . ASP A 1 97 ? 3.749 -15.773 -3.354 1.00 82.19 97 ASP A CA 1
ATOM 716 C C . ASP A 1 97 ? 2.649 -14.790 -2.940 1.00 82.19 97 ASP A C 1
ATOM 718 O O . ASP A 1 97 ? 2.756 -14.139 -1.895 1.00 82.19 97 ASP A O 1
ATOM 722 N N . ALA A 1 98 ? 1.635 -14.634 -3.797 1.00 79.44 98 ALA A N 1
ATOM 723 C CA . ALA A 1 98 ? 0.561 -13.663 -3.604 1.00 79.44 98 ALA A CA 1
ATOM 724 C C . ALA A 1 98 ? -0.205 -13.918 -2.300 1.00 79.44 98 ALA A C 1
ATOM 726 O O . ALA A 1 98 ? -0.456 -12.974 -1.554 1.00 79.44 98 ALA A O 1
ATOM 727 N N . ASP A 1 99 ? -0.481 -15.179 -1.959 1.00 79.44 99 ASP A N 1
ATOM 728 C CA . ASP A 1 99 ? -1.196 -15.534 -0.730 1.00 79.44 99 ASP A CA 1
ATOM 729 C C . ASP A 1 99 ? -0.408 -15.110 0.513 1.00 79.44 99 ASP A C 1
ATOM 731 O O . ASP A 1 99 ? -0.966 -14.539 1.454 1.00 79.44 99 ASP A O 1
ATOM 735 N N . LYS A 1 100 ? 0.915 -15.319 0.510 1.00 82.19 100 LYS A N 1
ATOM 736 C CA . LYS A 1 100 ? 1.778 -14.879 1.619 1.00 82.19 100 LYS A CA 1
ATOM 737 C C . LYS A 1 100 ? 1.966 -13.366 1.661 1.00 82.19 100 LYS A C 1
ATOM 739 O O . LYS A 1 100 ? 1.996 -12.789 2.746 1.00 82.19 100 LYS A O 1
ATOM 744 N N . ALA A 1 101 ? 2.123 -12.723 0.506 1.00 82.00 101 ALA A N 1
ATOM 745 C CA . ALA A 1 101 ? 2.347 -11.282 0.416 1.00 82.00 101 ALA A CA 1
ATOM 746 C C . ALA A 1 101 ? 1.093 -10.480 0.801 1.00 82.00 101 ALA A C 1
ATOM 748 O O . ALA A 1 101 ? 1.191 -9.423 1.433 1.00 82.00 101 ALA A O 1
ATOM 749 N N . TYR A 1 102 ? -0.081 -10.982 0.421 1.00 84.62 102 TYR A N 1
ATOM 750 C CA . TYR A 1 102 ? -1.371 -10.329 0.625 1.00 84.62 102 TYR A CA 1
ATOM 751 C C . TYR A 1 102 ? -2.057 -10.756 1.919 1.00 84.62 102 TYR A C 1
ATOM 753 O O . TYR A 1 102 ? -2.884 -10.007 2.436 1.00 84.62 102 TYR A O 1
ATOM 761 N N . GLY A 1 103 ? -1.709 -11.921 2.465 1.00 83.75 103 GLY A N 1
ATOM 762 C CA . GLY A 1 103 ? -2.314 -12.456 3.675 1.00 83.75 103 GLY A CA 1
ATOM 763 C C . GLY A 1 103 ? -2.091 -11.583 4.922 1.00 83.75 103 GLY A C 1
ATOM 764 O O . GLY A 1 103 ? -1.058 -10.909 5.053 1.00 83.75 103 GLY A O 1
ATOM 765 N N . PRO A 1 104 ? -3.047 -11.588 5.872 1.00 84.00 104 PRO A N 1
ATOM 766 C CA . PRO A 1 104 ? -2.872 -10.923 7.157 1.00 84.00 104 PRO A CA 1
ATOM 767 C C . PRO A 1 104 ? -1.798 -11.632 7.990 1.00 84.00 104 PRO A C 1
ATOM 769 O O . PRO A 1 104 ? -1.732 -12.862 8.017 1.00 84.00 104 PRO A O 1
ATOM 772 N N . LYS A 1 105 ? -0.977 -10.857 8.707 1.00 85.94 105 LYS A N 1
ATOM 773 C CA . LYS A 1 105 ? -0.016 -11.403 9.680 1.00 85.94 105 LYS A CA 1
ATOM 774 C C . LYS A 1 105 ? -0.729 -11.834 10.962 1.00 85.94 105 LYS A C 1
ATOM 776 O O . LYS A 1 105 ? -0.339 -12.821 11.579 1.00 85.94 105 LYS A O 1
ATOM 781 N N . ASP A 1 106 ? -1.787 -11.121 11.340 1.00 88.69 106 ASP A N 1
ATOM 782 C CA . ASP A 1 106 ? -2.693 -11.471 12.429 1.00 88.69 106 ASP A CA 1
ATOM 783 C C . ASP A 1 106 ? -4.147 -11.502 11.915 1.00 88.69 106 ASP 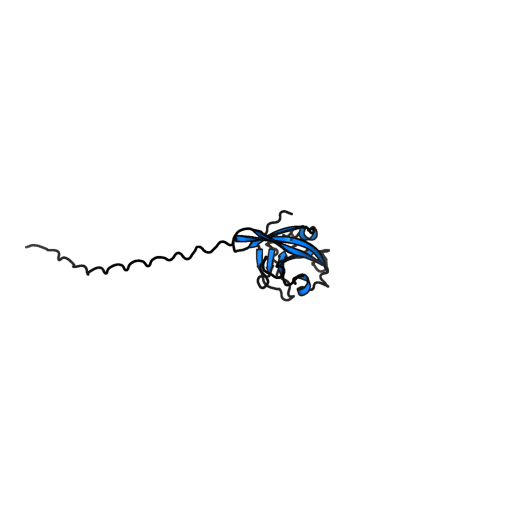A C 1
ATOM 785 O O . ASP A 1 106 ? -4.682 -10.468 11.501 1.00 88.69 106 ASP A O 1
ATOM 789 N N . PRO A 1 107 ? -4.837 -12.656 11.976 1.00 85.62 107 PRO A N 1
ATOM 790 C CA . PRO A 1 107 ? -6.194 -12.804 11.449 1.00 85.62 107 PRO A CA 1
ATOM 791 C C . PRO A 1 107 ? -7.249 -11.972 12.196 1.00 85.62 107 PRO A C 1
ATOM 793 O O . PRO A 1 107 ? -8.387 -11.884 11.739 1.00 85.62 107 PRO A O 1
ATOM 796 N N . LYS A 1 108 ? -6.910 -11.383 13.350 1.00 91.88 108 LYS A N 1
ATOM 797 C CA . LYS A 1 108 ? -7.814 -10.546 14.154 1.00 91.88 108 LYS A CA 1
ATOM 798 C C . LYS A 1 108 ? -7.563 -9.049 13.970 1.00 91.88 108 LYS A C 1
ATOM 800 O O . LYS A 1 108 ? -8.324 -8.247 14.512 1.00 91.88 108 LYS A O 1
ATOM 805 N N . ARG A 1 109 ? -6.514 -8.655 13.240 1.00 94.25 109 ARG A N 1
ATOM 806 C CA . ARG A 1 109 ? -6.160 -7.246 13.017 1.00 94.25 109 ARG A CA 1
ATOM 807 C C . ARG A 1 109 ? -6.672 -6.756 11.671 1.00 94.25 109 ARG A C 1
ATOM 809 O O . ARG A 1 109 ? -6.790 -7.508 10.709 1.00 94.25 109 ARG A O 1
ATOM 816 N N . ALA A 1 110 ? -6.978 -5.465 11.625 1.00 96.88 110 ALA A N 1
ATOM 817 C CA . ALA A 1 110 ? -7.145 -4.740 10.378 1.00 96.88 110 ALA A CA 1
ATOM 818 C C . ALA A 1 110 ? -5.759 -4.323 9.875 1.00 96.88 110 ALA A C 1
ATOM 820 O O . ALA A 1 110 ? -5.047 -3.553 10.531 1.00 96.88 110 ALA A O 1
ATOM 821 N N . GLU A 1 111 ? -5.375 -4.851 8.723 1.00 97.38 111 GLU A N 1
ATOM 822 C CA . GLU A 1 111 ? -4.065 -4.668 8.116 1.00 97.38 111 GLU A CA 1
ATOM 823 C C . GLU A 1 111 ? -4.186 -4.073 6.713 1.00 97.38 111 GLU A C 1
ATOM 825 O O . GLU A 1 111 ? -5.224 -4.141 6.052 1.00 97.38 111 GLU A O 1
ATOM 830 N N . LEU A 1 112 ? -3.096 -3.467 6.264 1.00 97.62 112 LEU A N 1
ATOM 831 C CA . LEU A 1 112 ? -2.958 -2.868 4.949 1.00 97.62 112 LEU A CA 1
ATOM 832 C C . LEU A 1 112 ? -1.661 -3.369 4.311 1.00 97.62 112 LEU A C 1
ATOM 834 O O . LEU A 1 112 ? -0.611 -3.422 4.961 1.00 97.62 112 LEU A O 1
ATOM 838 N N . ARG A 1 113 ? -1.746 -3.731 3.033 1.00 97.06 113 ARG A N 1
ATOM 839 C CA . ARG A 1 113 ? -0.614 -4.036 2.159 1.00 97.06 113 ARG A CA 1
ATOM 840 C C . ARG A 1 113 ? -0.579 -3.004 1.046 1.00 97.06 113 ARG A C 1
ATOM 842 O O . ARG A 1 113 ? -1.544 -2.889 0.297 1.00 97.06 113 ARG A O 1
ATOM 849 N N . LEU A 1 114 ? 0.516 -2.256 0.949 1.00 96.00 114 LEU A N 1
ATOM 850 C CA . LEU A 1 114 ? 0.807 -1.426 -0.220 1.00 96.00 114 LEU A CA 1
ATOM 851 C C . LEU A 1 114 ? 1.856 -2.152 -1.052 1.00 96.00 114 LEU A C 1
ATOM 853 O O . LEU A 1 114 ? 2.914 -2.499 -0.523 1.00 96.00 114 LEU A O 1
ATOM 857 N N . VAL A 1 115 ? 1.562 -2.394 -2.324 1.00 94.38 115 VAL A N 1
ATOM 858 C CA . VAL A 1 115 ? 2.400 -3.229 -3.186 1.00 94.38 115 VAL A CA 1
ATOM 859 C C . VAL A 1 115 ? 2.742 -2.496 -4.473 1.00 94.38 115 VAL A C 1
ATOM 861 O O . VAL A 1 115 ? 1.884 -1.883 -5.106 1.00 94.38 115 VAL A O 1
ATOM 864 N N . THR A 1 116 ? 4.011 -2.563 -4.857 1.00 92.75 116 THR A N 1
ATOM 865 C CA . THR A 1 116 ? 4.525 -2.004 -6.109 1.00 92.75 116 THR A CA 1
ATOM 866 C C . THR A 1 116 ? 5.622 -2.894 -6.674 1.00 92.75 116 THR A C 1
ATOM 868 O O . THR A 1 116 ? 6.263 -3.639 -5.930 1.00 92.75 116 THR A O 1
ATOM 871 N N . CYS A 1 117 ? 5.894 -2.769 -7.969 1.00 90.19 117 CYS A N 1
ATOM 872 C CA . CYS A 1 117 ? 7.127 -3.279 -8.561 1.00 90.19 117 CYS A CA 1
ATOM 873 C C . CYS A 1 117 ? 8.356 -2.591 -7.932 1.00 90.19 117 CYS A C 1
ATOM 875 O O . CYS A 1 117 ? 8.287 -1.430 -7.527 1.00 90.19 117 CYS A O 1
ATOM 877 N N . GLY A 1 118 ? 9.485 -3.289 -7.859 1.00 85.94 118 GLY A N 1
ATOM 878 C CA . GLY A 1 118 ? 10.750 -2.764 -7.349 1.00 85.94 118 GLY A CA 1
ATOM 879 C C . GLY A 1 118 ? 11.945 -3.643 -7.715 1.00 85.94 118 GLY A C 1
ATOM 880 O O . GLY A 1 118 ? 11.866 -4.495 -8.593 1.00 85.94 118 GLY A O 1
ATOM 881 N N . GLY A 1 119 ? 13.074 -3.438 -7.040 1.00 84.81 119 GLY A N 1
ATOM 882 C CA . GLY A 1 119 ? 14.337 -4.044 -7.465 1.00 84.81 119 GLY A CA 1
ATOM 883 C C . GLY A 1 119 ? 14.903 -3.356 -8.709 1.00 84.81 119 GLY A C 1
ATOM 884 O O . GLY A 1 119 ? 14.622 -2.185 -8.967 1.00 84.81 119 GLY A O 1
ATOM 885 N N . GLU A 1 120 ? 15.725 -4.079 -9.458 1.00 85.19 120 GLU A N 1
ATOM 886 C CA . GLU A 1 120 ? 16.302 -3.586 -10.709 1.00 85.19 120 GLU A CA 1
ATOM 887 C C . GLU A 1 120 ? 15.315 -3.767 -11.865 1.00 85.19 120 GLU A C 1
ATOM 889 O O . GLU A 1 120 ? 14.505 -4.695 -11.868 1.00 85.19 120 GLU A O 1
ATOM 894 N N . TYR A 1 121 ? 15.386 -2.879 -12.855 1.00 84.94 121 TYR A N 1
ATOM 895 C CA . TYR A 1 121 ? 14.640 -3.045 -14.097 1.00 84.94 121 TYR A CA 1
ATOM 896 C C . TYR A 1 121 ? 15.459 -3.885 -15.079 1.00 84.94 121 TYR A C 1
ATOM 898 O O . TYR A 1 121 ? 16.484 -3.429 -15.598 1.00 84.94 121 TYR A O 1
ATOM 906 N N . ASP A 1 122 ? 14.991 -5.099 -15.346 1.00 86.44 122 ASP A N 1
ATOM 907 C CA . ASP A 1 122 ? 15.536 -5.982 -16.367 1.00 86.44 122 ASP A CA 1
ATOM 908 C C . ASP A 1 122 ? 15.097 -5.481 -17.751 1.00 86.44 122 ASP A C 1
ATOM 910 O O . ASP A 1 122 ? 13.920 -5.518 -18.125 1.00 86.44 122 ASP A O 1
ATOM 914 N N . ARG A 1 123 ? 16.065 -4.986 -18.527 1.00 86.00 123 ARG A N 1
ATOM 915 C CA . ARG A 1 123 ? 15.822 -4.437 -19.867 1.00 86.00 123 ARG A CA 1
ATOM 916 C C . ARG A 1 123 ? 15.612 -5.500 -20.937 1.00 86.00 123 ARG A C 1
ATOM 918 O O . ARG A 1 123 ? 15.078 -5.155 -21.982 1.00 86.00 123 ARG A O 1
ATOM 925 N N . GLU A 1 124 ? 16.031 -6.739 -20.716 1.00 88.31 124 GLU A N 1
ATOM 926 C CA . GLU A 1 124 ? 15.807 -7.823 -21.676 1.00 88.31 124 GLU A CA 1
ATOM 927 C C . GLU A 1 124 ? 14.391 -8.378 -21.524 1.00 88.31 124 GLU A C 1
ATOM 929 O O . GLU A 1 124 ? 13.708 -8.637 -22.515 1.00 88.31 124 GLU A O 1
ATOM 934 N N . ARG A 1 125 ? 13.925 -8.498 -20.275 1.00 84.38 125 ARG A N 1
ATOM 935 C CA . ARG A 1 125 ? 12.584 -9.002 -19.940 1.00 84.38 125 ARG A CA 1
ATOM 936 C C . ARG A 1 125 ? 11.519 -7.906 -19.884 1.00 84.38 125 ARG A C 1
ATOM 938 O O . ARG A 1 125 ? 10.338 -8.225 -19.852 1.00 84.38 125 ARG A O 1
ATOM 945 N N . HIS A 1 126 ? 11.929 -6.635 -19.908 1.00 83.94 126 HIS A N 1
ATOM 946 C CA . HIS A 1 126 ? 11.066 -5.460 -19.731 1.00 83.94 126 HIS A CA 1
ATOM 947 C C . HIS A 1 126 ? 10.253 -5.492 -18.425 1.00 83.94 126 HIS A C 1
ATOM 949 O O . HIS A 1 126 ? 9.089 -5.091 -18.393 1.00 83.94 126 HIS A O 1
ATOM 955 N N . GLU A 1 127 ? 10.867 -5.970 -17.343 1.00 84.88 127 GLU A N 1
ATOM 956 C CA . GLU A 1 127 ? 10.198 -6.199 -16.063 1.00 84.88 127 GLU A CA 1
ATOM 957 C C . GLU A 1 127 ? 11.090 -5.835 -14.874 1.00 84.88 127 GLU A C 1
ATOM 959 O O . GLU A 1 127 ? 12.315 -5.832 -14.950 1.00 84.88 127 GLU A O 1
ATOM 964 N N . TYR A 1 128 ? 10.456 -5.551 -13.741 1.00 86.81 128 TYR A N 1
ATOM 965 C CA . TYR A 1 128 ? 11.134 -5.364 -12.463 1.00 86.81 128 TYR A CA 1
ATOM 966 C C . TYR A 1 128 ? 11.454 -6.704 -11.797 1.00 86.81 128 TYR A C 1
ATOM 968 O O . TYR A 1 128 ? 10.633 -7.623 -11.806 1.00 86.81 128 TYR A O 1
ATOM 976 N N . THR A 1 129 ? 12.627 -6.809 -11.173 1.00 88.25 129 THR A N 1
ATOM 977 C CA . THR A 1 129 ? 13.111 -8.068 -10.581 1.00 88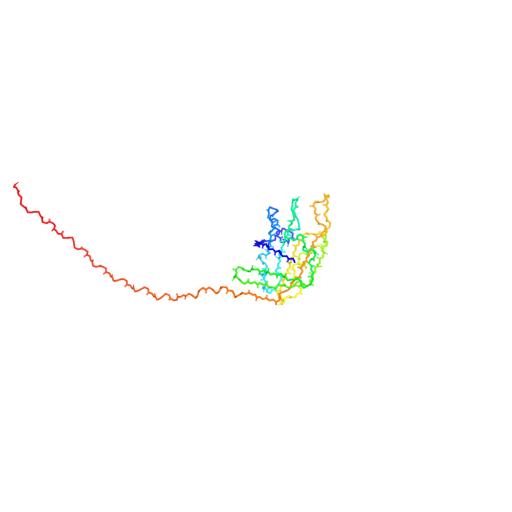.25 129 THR A CA 1
ATOM 978 C C . THR A 1 129 ? 12.502 -8.393 -9.215 1.00 88.25 129 THR A C 1
ATOM 980 O O . THR A 1 129 ? 12.653 -9.516 -8.726 1.00 88.25 129 THR A O 1
ATOM 983 N N . ALA A 1 130 ? 11.786 -7.457 -8.589 1.00 89.88 130 ALA A N 1
ATOM 984 C CA . ALA A 1 130 ? 11.159 -7.655 -7.288 1.00 89.88 130 ALA A CA 1
ATOM 985 C C . ALA A 1 130 ? 9.818 -6.919 -7.152 1.00 89.88 130 ALA A C 1
ATOM 987 O O . ALA A 1 130 ? 9.459 -6.058 -7.951 1.00 89.88 130 ALA A O 1
ATOM 988 N N . ASN A 1 131 ? 9.098 -7.239 -6.082 1.00 91.56 131 ASN A N 1
ATOM 989 C CA . ASN A 1 131 ? 7.977 -6.471 -5.566 1.00 91.56 131 ASN A CA 1
ATOM 990 C C . ASN A 1 131 ? 8.349 -5.901 -4.196 1.00 91.56 131 ASN A C 1
ATOM 992 O O . ASN A 1 131 ? 8.992 -6.565 -3.384 1.00 91.56 131 ASN A O 1
ATOM 996 N N . VAL A 1 132 ? 7.918 -4.678 -3.918 1.00 93.31 132 VAL A N 1
ATOM 997 C CA . VAL A 1 132 ? 7.992 -4.075 -2.587 1.00 93.31 132 VAL A CA 1
ATOM 998 C C . VAL A 1 132 ? 6.625 -4.208 -1.941 1.00 93.31 132 VAL A C 1
ATOM 1000 O O . VAL A 1 132 ? 5.625 -3.788 -2.521 1.00 93.31 132 VAL A O 1
ATOM 1003 N N . VAL A 1 133 ? 6.591 -4.770 -0.736 1.00 94.75 133 VAL A N 1
ATOM 1004 C CA . VAL A 1 133 ? 5.384 -4.943 0.072 1.00 94.75 133 VAL A CA 1
ATOM 1005 C C . VAL A 1 133 ? 5.561 -4.172 1.371 1.00 94.75 133 VAL A C 1
ATOM 1007 O O . VAL A 1 133 ? 6.348 -4.549 2.238 1.00 94.75 133 VAL A O 1
ATOM 1010 N N . VAL A 1 134 ? 4.808 -3.088 1.520 1.00 95.88 134 VAL A N 1
ATOM 1011 C CA . VAL A 1 134 ? 4.722 -2.349 2.780 1.00 95.88 134 VAL A CA 1
ATOM 1012 C C . VAL A 1 134 ? 3.550 -2.895 3.575 1.00 95.88 134 VAL A C 1
ATOM 1014 O O . VAL A 1 134 ? 2.404 -2.842 3.125 1.00 95.88 134 VAL A O 1
ATOM 1017 N N . SER A 1 135 ? 3.842 -3.402 4.768 1.00 96.38 135 SER A N 1
ATOM 1018 C CA . SER A 1 135 ? 2.837 -3.865 5.720 1.00 96.38 135 SER A CA 1
ATOM 1019 C C . SER A 1 135 ? 2.548 -2.771 6.736 1.00 96.38 135 SER A C 1
ATOM 1021 O O . SER A 1 135 ? 3.458 -2.183 7.328 1.00 96.38 135 SER A O 1
ATOM 1023 N N . ALA A 1 136 ? 1.268 -2.504 6.951 1.00 97.19 136 ALA A N 1
ATOM 1024 C CA . ALA A 1 136 ? 0.795 -1.552 7.936 1.00 97.19 136 ALA A CA 1
ATOM 1025 C C . ALA A 1 136 ? -0.412 -2.116 8.688 1.00 97.19 136 ALA A C 1
ATOM 1027 O O . ALA A 1 136 ? -1.107 -3.010 8.205 1.00 97.19 136 ALA A O 1
ATOM 1028 N N . TYR A 1 137 ? -0.676 -1.572 9.869 1.00 97.19 137 TYR A N 1
ATOM 1029 C CA . TYR A 1 137 ? -1.793 -1.988 10.711 1.00 97.19 137 TYR A CA 1
ATOM 1030 C C . TYR A 1 137 ? -2.610 -0.798 11.178 1.00 97.19 137 TYR A C 1
ATOM 1032 O O . TYR A 1 137 ? -2.083 0.306 11.341 1.00 97.19 137 TYR A O 1
ATOM 1040 N N . LEU A 1 138 ? -3.906 -1.027 11.377 1.00 97.62 138 LEU A N 1
ATOM 1041 C CA . LEU A 1 138 ? -4.827 0.008 11.813 1.00 97.62 138 LEU A CA 1
ATOM 1042 C C . LEU A 1 138 ? -4.442 0.493 13.215 1.00 97.62 138 LEU A C 1
ATOM 1044 O O . LEU A 1 138 ? -4.263 -0.293 14.144 1.00 97.62 138 LEU A O 1
ATOM 1048 N N . THR A 1 139 ? -4.324 1.806 13.352 1.00 97.38 139 THR A N 1
ATOM 1049 C CA . THR A 1 139 ? -3.996 2.501 14.605 1.00 97.38 139 THR A CA 1
ATOM 1050 C C . THR A 1 139 ? -5.045 3.517 15.025 1.00 97.38 139 THR A C 1
ATOM 1052 O O . THR A 1 139 ? -5.011 3.978 16.161 1.00 97.38 139 THR A O 1
ATOM 1055 N N . GLY A 1 140 ? -5.978 3.852 14.137 1.00 95.31 140 GLY A N 1
ATOM 1056 C CA . GLY A 1 140 ? -7.022 4.825 14.409 1.00 95.31 140 GLY A CA 1
ATOM 1057 C C . GLY A 1 140 ? -8.099 4.822 13.336 1.00 95.31 140 GLY A C 1
ATOM 1058 O O . GLY A 1 140 ? -7.977 4.205 12.275 1.00 95.31 140 GLY A O 1
ATOM 1059 N N . THR A 1 141 ? -9.194 5.504 13.632 1.00 94.44 141 THR A N 1
ATOM 1060 C CA . THR A 1 141 ? -10.247 5.805 12.666 1.00 94.44 141 THR A CA 1
ATOM 1061 C C . THR A 1 141 ? -10.775 7.197 12.975 1.00 94.44 141 THR A C 1
ATOM 1063 O O . THR A 1 141 ? -11.111 7.485 14.122 1.00 94.44 141 THR A O 1
ATOM 1066 N N . ALA A 1 142 ? -10.840 8.055 11.961 1.00 90.56 142 ALA A N 1
ATOM 1067 C CA . ALA A 1 142 ? -11.294 9.436 12.080 1.00 90.56 142 ALA A CA 1
ATOM 1068 C C . ALA A 1 142 ? -12.517 9.696 11.191 1.00 90.56 142 ALA A C 1
ATOM 1070 O O . ALA A 1 142 ? -12.654 9.095 10.130 1.00 90.56 142 ALA A O 1
ATOM 1071 N N . GLY A 1 143 ? -13.391 10.617 11.604 1.00 76.12 143 GLY A N 1
ATOM 1072 C CA . GLY A 1 143 ? -14.653 10.911 10.915 1.00 76.12 143 GLY A CA 1
ATOM 1073 C C . GLY A 1 143 ? -15.731 9.868 11.221 1.00 76.12 143 GLY A C 1
ATOM 1074 O O . GLY A 1 143 ? -15.525 8.670 11.035 1.00 76.12 143 GLY A O 1
ATOM 1075 N N . ALA A 1 144 ? -16.883 10.313 11.726 1.00 58.78 144 ALA A N 1
ATOM 1076 C CA . ALA A 1 144 ? -18.037 9.432 11.880 1.00 58.78 144 ALA A CA 1
ATOM 1077 C C . A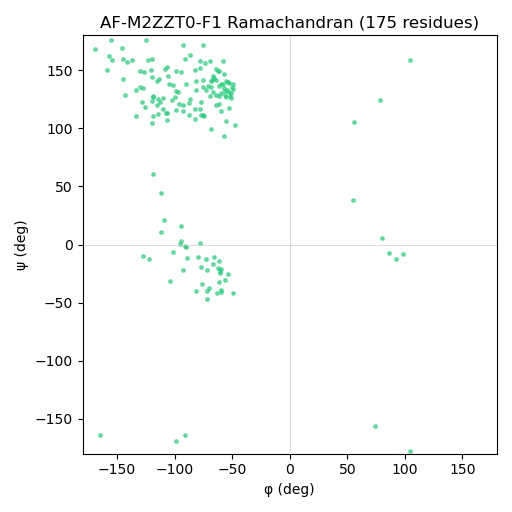LA A 1 144 ? -18.496 8.970 10.485 1.00 58.78 144 ALA A C 1
ATOM 1079 O O . ALA A 1 144 ? -18.476 9.797 9.567 1.00 58.78 144 ALA A O 1
ATOM 1080 N N . PRO A 1 145 ? -18.921 7.703 10.299 1.00 55.47 145 PRO A N 1
ATOM 1081 C CA . PRO A 1 145 ? -19.638 7.343 9.083 1.00 55.47 145 PRO A CA 1
ATOM 1082 C C . PRO A 1 145 ? -20.793 8.332 8.950 1.00 55.47 145 PRO A C 1
ATOM 1084 O O . PRO A 1 145 ? -21.486 8.592 9.940 1.00 55.47 145 PRO A O 1
ATOM 1087 N N . ALA A 1 146 ? -20.967 8.932 7.772 1.00 52.03 146 ALA A N 1
ATOM 1088 C CA . ALA A 1 146 ? -22.149 9.741 7.529 1.00 52.03 146 ALA A CA 1
ATOM 1089 C C . ALA A 1 146 ? -23.358 8.843 7.812 1.00 52.03 146 ALA A C 1
ATOM 1091 O O . ALA A 1 146 ? -23.628 7.902 7.064 1.00 52.03 146 ALA A O 1
ATOM 1092 N N . ALA A 1 147 ? -24.036 9.071 8.940 1.00 53.38 147 ALA A N 1
ATOM 1093 C CA . ALA A 1 147 ? -25.284 8.393 9.216 1.00 53.38 147 ALA A CA 1
ATOM 1094 C C . ALA A 1 147 ? -26.193 8.662 8.008 1.00 53.38 147 ALA A C 1
ATOM 1096 O O . ALA A 1 147 ? -26.266 9.819 7.569 1.00 53.38 147 ALA A O 1
ATOM 1097 N N . PRO A 1 148 ? -26.877 7.651 7.440 1.00 58.59 148 PRO A N 1
ATOM 1098 C CA . PRO A 1 148 ? -27.980 7.963 6.548 1.00 58.59 148 PRO A CA 1
ATOM 1099 C C . PRO A 1 148 ? -28.907 8.921 7.313 1.00 58.59 148 PRO A C 1
ATOM 1101 O O . PRO A 1 148 ? -29.085 8.731 8.525 1.00 58.59 148 PRO A O 1
ATOM 1104 N N . PRO A 1 149 ? -29.456 9.974 6.674 1.00 53.88 149 PRO A N 1
ATOM 1105 C CA . PRO A 1 149 ? -30.438 10.808 7.353 1.00 53.88 149 PRO A CA 1
ATOM 1106 C C . PRO A 1 149 ? -31.494 9.868 7.945 1.00 53.88 149 PRO A C 1
ATOM 1108 O O . PRO A 1 149 ? -31.871 8.906 7.259 1.00 53.88 149 PRO A O 1
ATOM 1111 N N . PRO A 1 150 ? -31.939 10.067 9.203 1.00 49.38 150 PRO A N 1
ATOM 1112 C CA . PRO A 1 150 ? -33.024 9.257 9.728 1.00 49.38 150 PRO A CA 1
ATOM 1113 C C . PRO A 1 150 ? -34.143 9.315 8.696 1.00 49.38 150 PRO A C 1
ATOM 1115 O O . PRO A 1 150 ? -34.459 10.401 8.199 1.00 49.38 150 PRO A O 1
ATOM 1118 N N . ALA A 1 151 ? -34.682 8.153 8.321 1.00 58.50 151 ALA A N 1
ATOM 1119 C CA . ALA A 1 151 ? -35.895 8.089 7.530 1.00 58.50 151 ALA A CA 1
ATOM 1120 C C . ALA A 1 151 ? -36.950 8.848 8.333 1.00 58.50 151 ALA A C 1
ATOM 1122 O O . ALA A 1 151 ? -37.530 8.324 9.281 1.00 58.50 151 ALA A O 1
ATOM 1123 N N . GLY A 1 152 ? -37.097 10.137 8.033 1.00 42.06 152 GLY A N 1
ATOM 1124 C CA . GLY A 1 152 ? -38.100 10.967 8.647 1.00 42.06 152 GLY A CA 1
ATOM 1125 C C . GLY A 1 152 ? -39.414 10.316 8.287 1.00 42.06 152 GLY A C 1
ATOM 1126 O O . GLY A 1 152 ? -39.751 10.236 7.104 1.00 42.06 152 GLY A O 1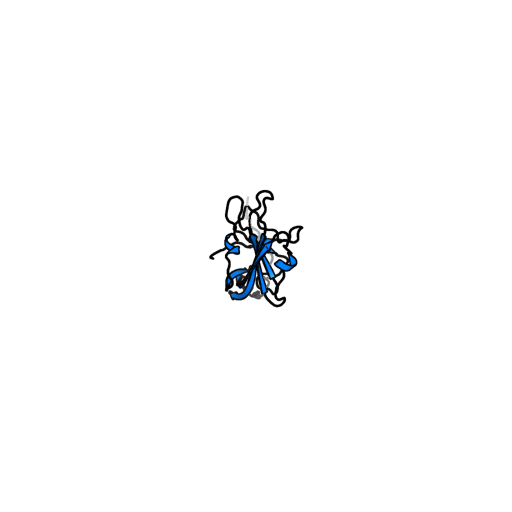
ATOM 1127 N N . ASN A 1 153 ? -40.117 9.811 9.298 1.00 50.50 153 ASN A N 1
ATOM 1128 C CA . ASN A 1 153 ? -41.523 9.486 9.181 1.00 50.50 153 ASN A CA 1
ATOM 1129 C C . ASN A 1 153 ? -42.193 10.693 8.527 1.00 50.50 153 ASN A C 1
ATOM 1131 O O . ASN A 1 153 ? -42.404 11.714 9.179 1.00 50.50 153 ASN A O 1
ATOM 1135 N N . ARG A 1 154 ? -42.510 10.596 7.232 1.00 48.03 154 ARG A N 1
ATOM 1136 C CA . ARG A 1 154 ? -43.508 11.478 6.646 1.00 48.03 154 ARG A CA 1
ATOM 1137 C C . ARG A 1 154 ? -44.808 11.123 7.361 1.00 48.03 154 ARG A C 1
ATOM 1139 O O . ARG A 1 154 ? -45.230 9.969 7.259 1.00 48.03 154 ARG A O 1
ATOM 1146 N N . PRO A 1 155 ? -45.460 12.056 8.069 1.00 47.97 155 PRO A N 1
ATOM 1147 C CA . PRO A 1 155 ? -46.876 11.892 8.329 1.00 47.97 155 PRO A CA 1
ATOM 1148 C C . PRO A 1 155 ? -47.544 11.745 6.958 1.00 47.97 155 PRO A C 1
ATOM 1150 O O . PRO A 1 155 ? -47.218 12.491 6.028 1.00 47.97 155 PRO A O 1
ATOM 1153 N N . GLY A 1 156 ? -48.406 10.740 6.806 1.00 44.72 156 GLY A N 1
ATOM 1154 C CA . GLY A 1 156 ? -49.175 10.552 5.582 1.00 44.72 156 GLY A CA 1
ATOM 1155 C C . GLY A 1 156 ? -49.850 11.862 5.181 1.00 44.72 156 GLY A C 1
ATOM 1156 O O . GLY A 1 156 ? -50.427 12.551 6.023 1.00 44.72 156 GLY A O 1
ATOM 1157 N N . LYS A 1 157 ? -49.751 12.218 3.896 1.00 42.75 157 LYS A N 1
ATOM 1158 C CA . LYS A 1 157 ? -50.561 13.286 3.303 1.00 42.75 157 LYS A CA 1
ATOM 1159 C C . LYS A 1 157 ? -52.031 12.974 3.645 1.00 42.75 157 LYS A C 1
ATOM 1161 O O . LYS A 1 157 ? -52.449 11.844 3.382 1.00 42.75 157 LYS A O 1
ATOM 1166 N N . PRO A 1 158 ? -52.818 13.900 4.223 1.00 43.56 158 PRO A N 1
ATOM 1167 C CA . PRO A 1 158 ? -54.254 13.690 4.345 1.00 43.56 158 PRO A CA 1
ATOM 1168 C C . PRO A 1 158 ? -54.842 13.468 2.950 1.00 43.56 158 PRO A C 1
ATOM 1170 O O . PRO A 1 158 ? -54.437 14.137 1.996 1.00 43.56 158 PRO A O 1
ATOM 1173 N N . ALA A 1 159 ? -55.760 12.509 2.832 1.00 45.00 159 ALA A N 1
ATOM 1174 C CA . ALA A 1 159 ? -56.515 12.285 1.609 1.00 45.00 159 ALA A CA 1
ATOM 1175 C C . ALA A 1 159 ? -57.213 13.590 1.195 1.00 45.00 159 ALA A C 1
ATOM 1177 O O . ALA A 1 159 ? -57.898 14.224 1.997 1.00 45.00 159 ALA A O 1
ATOM 1178 N N . GLU A 1 160 ? -56.988 13.998 -0.049 1.00 38.31 160 GLU A N 1
ATOM 1179 C CA . GLU A 1 160 ? -57.646 15.143 -0.671 1.00 38.31 160 GLU A CA 1
ATOM 1180 C C . GLU A 1 160 ? -59.142 14.814 -0.830 1.00 38.31 160 GLU A C 1
ATOM 1182 O O . GLU A 1 160 ? -59.460 13.711 -1.288 1.00 38.31 160 GLU A O 1
ATOM 1187 N N . PRO A 1 161 ? -60.079 15.689 -0.423 1.00 35.78 161 PRO A N 1
ATOM 1188 C CA . PRO A 1 161 ? -61.499 15.419 -0.600 1.00 35.78 161 PRO A CA 1
ATOM 1189 C C . PRO A 1 161 ? -61.879 15.458 -2.086 1.00 35.78 161 PRO A C 1
ATOM 1191 O O . PRO A 1 161 ? -61.399 16.299 -2.846 1.00 35.78 161 PRO A O 1
ATOM 1194 N N . ALA A 1 162 ? -62.753 14.530 -2.482 1.00 38.56 162 ALA A N 1
ATOM 1195 C CA . ALA A 1 162 ? -63.296 14.419 -3.829 1.00 38.56 162 ALA A CA 1
ATOM 1196 C C . ALA A 1 162 ? -63.985 15.725 -4.261 1.00 38.56 162 ALA A C 1
ATOM 1198 O O . ALA A 1 162 ? -64.841 16.252 -3.549 1.00 38.56 162 ALA A O 1
ATOM 1199 N N . GLN A 1 163 ? -63.611 16.228 -5.436 1.00 39.66 163 GLN A N 1
ATOM 1200 C CA . GLN A 1 163 ? -64.275 17.356 -6.083 1.00 39.66 163 GLN A CA 1
ATOM 1201 C C . GLN A 1 163 ? -65.666 16.919 -6.595 1.00 39.66 163 GLN A C 1
ATOM 1203 O O . GLN A 1 163 ? -65.780 15.821 -7.149 1.00 39.66 163 GLN A O 1
ATOM 1208 N N . PRO A 1 164 ? -66.728 17.726 -6.411 1.00 37.31 164 PRO A N 1
ATOM 1209 C CA . PRO A 1 164 ? -68.035 17.474 -7.018 1.00 37.31 164 PRO A CA 1
ATOM 1210 C C . PRO A 1 164 ? -68.018 17.791 -8.529 1.00 37.31 164 PRO A C 1
ATOM 1212 O O . PRO A 1 164 ? -67.188 18.588 -8.966 1.00 37.31 164 PRO A O 1
ATOM 1215 N N . PRO A 1 165 ? -68.914 17.189 -9.335 1.00 43.94 165 PRO A N 1
ATOM 1216 C CA . PRO A 1 165 ? -68.944 17.411 -10.780 1.00 43.94 165 PRO A CA 1
ATOM 1217 C C . PRO A 1 165 ? -69.379 18.843 -11.140 1.00 43.94 165 PRO A C 1
ATOM 1219 O O . PRO A 1 165 ? -70.343 19.366 -10.578 1.00 43.94 165 PRO A O 1
ATOM 1222 N N . GLU A 1 166 ? -68.664 19.449 -12.095 1.00 43.66 166 GLU A N 1
ATOM 1223 C CA . GLU A 1 166 ? -68.990 20.734 -12.726 1.00 43.66 166 GLU A CA 1
ATOM 1224 C C . GLU A 1 166 ? -70.361 20.682 -13.421 1.00 43.66 166 GLU A C 1
ATOM 1226 O O . GLU A 1 166 ? -70.648 19.774 -14.202 1.00 43.66 166 GLU A O 1
ATOM 1231 N N . GLN A 1 167 ? -71.200 21.679 -13.133 1.00 41.84 167 GLN A N 1
ATOM 1232 C CA . GLN A 1 167 ? -72.404 22.002 -13.895 1.00 41.84 167 GLN A CA 1
ATOM 1233 C C . GLN A 1 167 ? -71.999 22.960 -15.018 1.00 41.84 167 GLN A C 1
ATOM 1235 O O . GLN A 1 167 ? -71.455 24.029 -14.748 1.00 41.84 167 GLN A O 1
ATOM 1240 N N . THR A 1 168 ? -72.247 22.579 -16.269 1.00 47.06 168 THR A N 1
ATOM 1241 C CA . THR A 1 168 ? -72.160 23.495 -17.409 1.00 47.06 168 THR A CA 1
ATOM 1242 C C . THR A 1 168 ? -73.400 24.378 -17.413 1.00 47.06 168 THR A C 1
ATOM 1244 O O . THR A 1 168 ? -74.504 23.879 -17.626 1.00 47.06 168 THR A O 1
ATOM 1247 N N . ASP A 1 169 ? -73.195 25.662 -17.137 1.00 49.19 169 ASP A N 1
ATOM 1248 C CA . ASP A 1 169 ? -74.201 26.718 -17.207 1.00 49.19 169 ASP A CA 1
ATOM 1249 C C . ASP A 1 169 ? -74.524 27.047 -18.674 1.00 49.19 169 ASP A C 1
ATOM 1251 O O . ASP A 1 169 ? -73.640 27.155 -19.529 1.00 49.19 169 ASP A O 1
ATOM 1255 N N . GLU A 1 170 ? -75.821 27.122 -18.937 1.00 49.31 170 GLU A N 1
ATOM 1256 C CA . GLU A 1 170 ? -76.483 27.324 -20.218 1.00 49.31 170 GLU A CA 1
ATOM 1257 C C . GLU A 1 170 ? -76.402 28.817 -20.583 1.00 49.31 170 GLU A C 1
ATOM 1259 O O . GLU A 1 170 ? -76.917 29.673 -19.867 1.00 49.31 170 GLU A O 1
ATOM 1264 N N . GLY A 1 171 ? -75.709 29.145 -21.676 1.00 47.47 171 GLY A N 1
ATOM 1265 C CA . GLY A 1 171 ? -75.618 30.509 -22.195 1.00 47.47 171 GLY A CA 1
ATOM 1266 C C . GLY A 1 171 ? -76.839 30.868 -23.040 1.00 47.47 171 GLY A C 1
ATOM 1267 O O . GLY A 1 171 ? -76.982 30.374 -24.154 1.00 47.47 171 GLY A O 1
ATOM 1268 N N . ASP A 1 172 ? -77.674 31.731 -22.470 1.00 50.28 172 ASP A N 1
ATOM 1269 C CA . ASP A 1 172 ? -78.810 32.467 -23.033 1.00 50.28 172 ASP A CA 1
ATOM 1270 C C . ASP A 1 172 ? -78.443 33.225 -24.333 1.00 50.28 172 ASP A C 1
ATOM 1272 O O . ASP A 1 172 ? -77.505 34.026 -24.343 1.00 50.28 172 ASP A O 1
ATOM 1276 N N . ASP A 1 173 ? -79.188 32.991 -25.420 1.00 56.62 173 ASP A N 1
ATOM 1277 C CA . ASP A 1 173 ? -79.223 33.855 -26.613 1.00 56.62 173 ASP A CA 1
ATOM 1278 C C . ASP A 1 173 ? -80.671 34.356 -26.802 1.00 56.62 173 ASP A C 1
ATOM 1280 O O . ASP A 1 173 ? -81.549 33.565 -27.170 1.00 56.62 173 ASP A O 1
ATOM 1284 N N . PRO A 1 174 ? -80.960 35.631 -26.476 1.00 57.97 174 PRO A N 1
ATOM 1285 C CA . PRO A 1 174 ? -82.283 36.218 -26.642 1.00 57.97 174 PRO A CA 1
ATOM 1286 C C . PRO A 1 174 ? -82.424 37.002 -27.967 1.00 57.97 174 PRO A C 1
ATOM 1288 O O . PRO A 1 174 ? -81.752 38.008 -28.171 1.00 57.97 174 PRO A O 1
ATOM 1291 N N . ASP A 1 175 ? -83.392 36.569 -28.790 1.00 56.91 175 ASP A N 1
ATOM 1292 C CA . ASP A 1 175 ? -84.199 37.329 -29.778 1.00 56.91 175 ASP A CA 1
ATOM 1293 C C . ASP A 1 175 ? -83.463 38.139 -30.886 1.00 56.91 175 ASP A C 1
ATOM 1295 O O . ASP A 1 175 ? -82.929 39.221 -30.652 1.00 56.91 175 ASP A O 1
ATOM 1299 N N . ALA A 1 176 ? -83.448 37.658 -32.145 1.00 43.38 176 ALA A N 1
ATOM 1300 C CA . ALA A 1 176 ? -84.435 37.939 -33.229 1.00 43.38 176 ALA A CA 1
ATOM 1301 C C . ALA A 1 176 ? -83.872 38.930 -34.293 1.00 43.38 176 ALA A C 1
ATOM 1303 O O . ALA A 1 176 ? -82.927 39.652 -33.962 1.00 43.38 176 ALA A O 1
ATOM 1304 N N . PRO A 1 177 ? -84.368 39.031 -35.558 1.00 56.88 177 PRO A N 1
ATOM 1305 C CA . PRO A 1 177 ? -85.637 38.563 -36.157 1.00 56.88 177 PRO A CA 1
ATOM 1306 C C . PRO A 1 177 ? -85.560 37.451 -37.224 1.00 56.88 177 PRO A C 1
ATOM 1308 O O . PRO A 1 177 ? -84.482 37.236 -37.823 1.00 56.88 177 PRO A O 1
#

Solvent-accessible surface area (backbone atoms only — not comparable to full-atom values): 10480 Å² total; per-residue (Å²): 137,91,84,81,60,60,78,44,77,27,58,64,42,100,86,62,44,66,42,62,50,59,79,93,42,35,54,31,32,14,28,36,60,90,53,33,54,78,64,37,64,23,30,14,43,35,29,26,35,26,54,52,100,85,45,74,16,61,34,51,65,55,84,72,62,51,65,70,43,77,46,77,46,79,45,96,56,64,21,30,29,31,26,33,28,69,44,74,46,79,40,46,50,95,72,61,48,56,68,73,69,51,47,50,94,46,80,82,39,25,23,38,32,44,37,25,59,29,78,56,75,38,79,90,77,72,40,52,52,15,32,30,41,36,37,24,35,62,75,49,73,46,64,70,61,67,69,72,76,76,83,70,80,72,76,77,78,78,83,78,79,83,80,79,85,84,80,86,81,82,83,87,82,84,82,87,135

Mean predicted aligned error: 11.16 Å

Nearest PDB structures (foldseek):
  5utt-assembly4_D  TM=8.007E-01  e=1.912E-06  Actinomyces oris
  7s54-assembly1_A  TM=7.602E-01  e=9.356E-07  Streptococcus agalactiae
  8c06-assembly1_D  TM=3.534E-01  e=8.014E+00  Homo sapiens
  6yq5-assembly1_A  TM=2.454E-01  e=3.694E+00  Bacillus phage SPP1
  4yxq-assembly2_C  TM=2.586E-01  e=3.481E+00  Bacillus subtilis subsp. subtilis str. 168

Foldseek 3Di:
DDADAAEAEFAADPVRHTDEDPLVRQSHKYWPNVDDDQFDQWEIEIEGELAHPVGGGRCVCVQVDDFQDWDWDQDPLRKIFIKTWHDKDKAFPVRDDPCVLRTDPDRGFRKYWYKYADDDQDPVVRGGGTMIITIITTDDMGDDRPDDPPPPPDPDDPDDDDDDDDDDDDDDDDDDD

Radius of gyration: 29.34 Å; Cα contacts (8 Å, |Δi|>4): 358; chains: 1; bounding box: 102×54×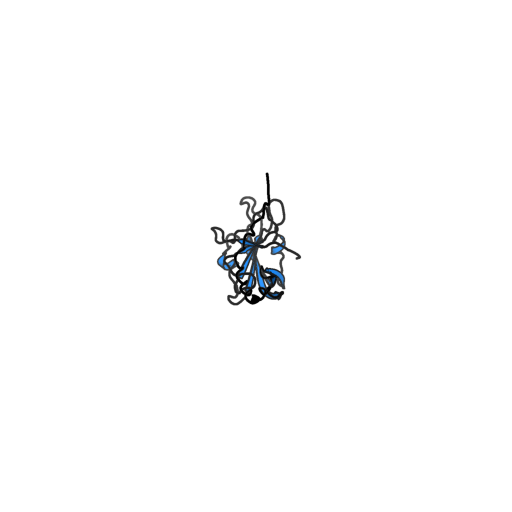51 Å

Sequence (177 aa):
MGLRAPIEGHGLDPQGGVEAPSYDRPNTVAWYKDGPAPGAVGAAVLVGHVDTKTSRGVFYELSTAKPGLKVNVVRKDGSTAEFTVEDVAVVPRDHFDADKAYGPKDPKRAELRLVTCGGEYDRERHEYTANVVVSAYLTGTAGAPAAPPPAGNRPGKPAEPAQPPEQTDEGDDPDAP